Protein AF-A0A4Q3L6N2-F1 (afdb_monomer_lite)

pLDDT: mean 71.38, std 19.54, range [27.19, 96.25]

Structure (mmCIF, N/CA/C/O backbone):
data_AF-A0A4Q3L6N2-F1
#
_entry.id   AF-A0A4Q3L6N2-F1
#
loop_
_atom_site.group_PDB
_atom_site.id
_atom_site.type_symbol
_atom_site.label_atom_id
_atom_site.label_alt_id
_atom_site.label_comp_id
_atom_site.label_asym_id
_atom_site.label_entity_id
_atom_site.label_seq_id
_atom_site.pdbx_PDB_ins_code
_atom_site.Cartn_x
_atom_site.Cartn_y
_atom_site.Cartn_z
_atom_site.occupancy
_atom_site.B_iso_or_equiv
_atom_site.auth_seq_id
_atom_site.auth_comp_id
_atom_site.auth_asym_id
_atom_site.auth_atom_id
_atom_site.pdbx_PDB_model_num
ATOM 1 N N . MET A 1 1 ? 35.758 12.465 -33.320 1.00 51.50 1 MET A N 1
ATOM 2 C CA . MET A 1 1 ? 34.522 11.659 -33.388 1.00 51.50 1 MET A CA 1
ATOM 3 C C . MET A 1 1 ? 34.007 11.516 -31.971 1.00 51.50 1 MET A C 1
ATOM 5 O O . MET A 1 1 ? 34.807 11.174 -31.106 1.00 51.50 1 MET A O 1
ATOM 9 N N . ALA A 1 2 ? 32.750 11.871 -31.705 1.00 59.03 2 ALA A N 1
ATOM 10 C CA . ALA A 1 2 ? 32.156 11.624 -30.394 1.00 59.03 2 ALA A CA 1
ATOM 11 C C . ALA A 1 2 ? 32.172 10.110 -30.118 1.00 59.03 2 ALA A C 1
ATOM 13 O O . ALA A 1 2 ? 31.923 9.311 -31.021 1.00 59.03 2 ALA A O 1
ATOM 14 N N . GLN A 1 3 ? 32.558 9.716 -28.906 1.00 84.00 3 GLN A N 1
ATOM 15 C CA . GLN A 1 3 ? 32.651 8.308 -28.533 1.00 84.00 3 GLN A CA 1
ATOM 16 C C . GLN A 1 3 ? 31.248 7.835 -28.127 1.00 84.00 3 GLN A C 1
ATOM 18 O O . GLN A 1 3 ? 30.741 8.241 -27.085 1.00 84.00 3 GLN A O 1
ATOM 23 N N . TYR A 1 4 ? 30.600 7.037 -28.977 1.00 89.81 4 TYR A N 1
ATOM 24 C CA . TYR A 1 4 ? 29.279 6.451 -28.715 1.00 89.81 4 TYR A CA 1
ATOM 25 C C . TYR A 1 4 ? 29.406 5.012 -28.196 1.00 89.81 4 TYR A C 1
ATOM 27 O O . TYR A 1 4 ? 30.441 4.365 -28.371 1.00 89.81 4 TYR A O 1
ATOM 35 N N . GLY A 1 5 ? 28.336 4.497 -27.592 1.00 89.31 5 GLY A N 1
ATOM 36 C CA . GLY A 1 5 ? 28.275 3.145 -27.040 1.00 89.31 5 GLY A CA 1
ATOM 37 C C . GLY A 1 5 ? 28.713 3.058 -25.586 1.00 89.31 5 GLY A C 1
ATOM 38 O O . GLY A 1 5 ? 28.488 3.985 -24.811 1.00 89.31 5 GLY A O 1
ATOM 39 N N . LEU A 1 6 ? 29.262 1.909 -25.189 1.00 88.88 6 LEU A N 1
ATOM 40 C CA . LEU A 1 6 ? 29.581 1.635 -23.790 1.00 88.88 6 LEU A CA 1
ATOM 41 C C . LEU A 1 6 ? 30.910 2.291 -23.392 1.00 88.88 6 LEU A C 1
ATOM 43 O O . LEU A 1 6 ? 31.983 1.835 -23.789 1.00 88.88 6 LEU A O 1
ATOM 47 N N . LEU A 1 7 ? 30.825 3.350 -22.589 1.00 89.75 7 LEU A N 1
ATOM 48 C CA . LEU A 1 7 ? 31.962 4.053 -21.999 1.00 89.75 7 LEU A CA 1
ATOM 49 C C . LEU A 1 7 ? 32.092 3.719 -20.506 1.00 89.75 7 LEU A C 1
ATOM 51 O O . LEU A 1 7 ? 31.119 3.275 -19.891 1.00 89.75 7 LEU A O 1
ATOM 55 N N . PRO A 1 8 ? 33.246 4.005 -19.872 1.00 86.31 8 PRO A N 1
ATOM 56 C CA . PRO A 1 8 ? 33.398 3.860 -18.423 1.00 86.31 8 PRO A CA 1
ATOM 57 C C . PRO A 1 8 ? 32.363 4.651 -17.605 1.00 86.31 8 PRO A C 1
ATOM 59 O O . PRO A 1 8 ? 32.054 4.275 -16.480 1.00 86.31 8 PRO A O 1
ATOM 62 N N . GLN A 1 9 ? 31.833 5.746 -18.160 1.00 85.56 9 GLN A N 1
ATOM 63 C CA . GLN A 1 9 ? 30.829 6.600 -17.519 1.00 85.56 9 GLN A CA 1
ATOM 64 C C . GLN A 1 9 ? 29.381 6.148 -17.780 1.00 85.56 9 GLN A C 1
ATOM 66 O O . GLN A 1 9 ? 28.464 6.705 -17.180 1.00 85.56 9 GLN A O 1
ATOM 71 N N . GLY A 1 10 ? 29.159 5.167 -18.662 1.00 85.62 10 GLY A N 1
ATOM 72 C CA . GLY A 1 10 ? 27.830 4.687 -19.048 1.00 85.62 10 GLY A CA 1
ATOM 73 C C . GLY A 1 10 ? 27.653 4.545 -20.560 1.00 85.62 10 GLY A C 1
ATOM 74 O O . GLY A 1 10 ? 28.595 4.696 -21.337 1.00 85.62 10 GLY A O 1
ATOM 75 N N . PHE A 1 11 ? 26.427 4.235 -20.983 1.00 90.62 11 PHE A N 1
ATOM 76 C CA . PHE A 1 11 ? 26.091 4.098 -22.398 1.00 90.62 11 PHE A CA 1
ATOM 77 C C . PHE A 1 11 ? 25.725 5.450 -23.017 1.00 90.62 11 PHE A C 1
ATOM 79 O O . PHE A 1 11 ? 24.794 6.116 -22.559 1.00 90.62 11 PHE A O 1
ATOM 86 N N . VAL A 1 12 ? 26.427 5.840 -24.081 1.00 93.19 12 VAL A N 1
ATOM 87 C CA . VAL A 1 12 ? 26.144 7.061 -24.846 1.00 93.19 12 VAL A CA 1
ATOM 88 C C . VAL A 1 12 ? 25.408 6.695 -26.129 1.00 93.19 12 VAL A C 1
ATOM 90 O O . VAL A 1 12 ? 25.979 6.098 -27.044 1.00 93.19 12 VAL A O 1
ATOM 93 N N . LEU A 1 13 ? 24.130 7.071 -26.186 1.00 93.19 13 LEU A N 1
ATOM 94 C CA . LEU A 1 13 ? 23.255 6.821 -27.326 1.00 93.19 13 LEU A CA 1
ATOM 95 C C . LEU A 1 13 ? 23.684 7.644 -28.545 1.00 93.19 13 LEU A C 1
ATOM 97 O O . LEU A 1 13 ? 23.908 8.852 -28.445 1.00 93.19 13 LEU A O 1
ATOM 101 N N . LYS A 1 14 ? 23.711 7.001 -29.713 1.00 93.06 14 LYS A N 1
ATOM 102 C CA . LYS A 1 14 ? 23.876 7.677 -30.997 1.00 93.06 14 LYS A CA 1
ATOM 103 C C . LYS A 1 14 ? 22.509 8.056 -31.571 1.00 93.06 14 LYS A C 1
ATOM 105 O O . LYS A 1 14 ? 21.669 7.186 -31.793 1.00 93.06 14 LYS A O 1
ATOM 110 N N . ARG A 1 15 ? 22.266 9.353 -31.792 1.00 93.12 15 ARG A N 1
ATOM 111 C CA . ARG A 1 15 ? 20.978 9.849 -32.311 1.00 93.12 15 ARG A CA 1
ATOM 112 C C . ARG A 1 15 ? 20.889 9.649 -33.824 1.00 93.12 15 ARG A C 1
ATOM 114 O O . ARG A 1 15 ? 21.904 9.520 -34.504 1.00 93.12 15 ARG A O 1
ATOM 121 N N . GLN A 1 16 ? 19.673 9.689 -34.371 1.00 94.19 16 GLN A N 1
ATOM 122 C CA . GLN A 1 16 ? 19.441 9.513 -35.810 1.00 94.19 16 GLN A CA 1
ATOM 123 C C . GLN A 1 16 ? 20.279 10.465 -36.675 1.00 94.19 16 GLN A C 1
ATOM 125 O O . GLN A 1 16 ? 20.840 10.024 -37.672 1.00 94.19 16 GLN A O 1
ATOM 130 N N . ALA A 1 17 ? 20.412 11.738 -36.286 1.00 93.50 17 ALA A N 1
ATOM 131 C CA . ALA A 1 17 ? 21.215 12.715 -37.025 1.00 93.50 17 ALA A CA 1
ATOM 132 C C . ALA A 1 17 ? 22.693 12.293 -37.139 1.00 93.50 17 ALA A C 1
ATOM 134 O O . ALA A 1 17 ? 23.282 12.377 -38.216 1.00 93.50 17 ALA A O 1
ATOM 135 N N . ASP A 1 18 ? 23.263 11.755 -36.059 1.00 93.75 18 ASP A N 1
ATOM 136 C CA . ASP A 1 18 ? 24.637 11.247 -36.041 1.00 93.75 18 ASP A CA 1
ATOM 137 C C . ASP A 1 18 ? 24.760 9.953 -36.865 1.00 93.75 18 ASP A C 1
ATOM 139 O O . ASP A 1 18 ? 25.762 9.713 -37.538 1.00 93.75 18 ASP A O 1
ATOM 143 N N . CYS A 1 19 ? 23.735 9.093 -36.838 1.00 93.38 19 CYS A N 1
ATOM 144 C CA . CYS A 1 19 ? 23.674 7.897 -37.685 1.00 93.38 19 CYS A CA 1
ATOM 145 C C . CYS A 1 19 ? 23.610 8.255 -39.171 1.00 93.38 19 CYS A C 1
ATOM 147 O O . CYS A 1 19 ? 24.287 7.620 -39.977 1.00 93.38 19 CYS A O 1
ATOM 149 N N . LEU A 1 20 ? 22.827 9.276 -39.522 1.00 94.25 20 LEU A N 1
ATOM 150 C CA . LEU A 1 20 ? 22.714 9.774 -40.885 1.00 94.25 20 LEU A CA 1
ATOM 151 C C . LEU A 1 20 ? 24.051 10.342 -41.361 1.00 94.25 20 LEU A C 1
ATOM 153 O O . LEU A 1 20 ? 24.521 9.946 -42.421 1.00 94.25 20 LEU A O 1
ATOM 157 N N . SER A 1 21 ? 24.695 11.197 -40.561 1.00 93.00 21 SER A N 1
ATOM 158 C CA . SER A 1 21 ? 26.004 11.768 -40.898 1.00 93.00 21 SER A CA 1
ATOM 159 C C . SER A 1 21 ? 27.050 10.685 -41.183 1.00 93.00 21 SER A C 1
ATOM 161 O O . SER A 1 21 ? 27.752 10.761 -42.191 1.00 93.00 21 SER A O 1
ATOM 163 N N . ASP A 1 22 ? 27.126 9.651 -40.340 1.00 92.19 22 ASP A N 1
ATOM 164 C CA . ASP A 1 22 ? 28.074 8.549 -40.544 1.00 92.19 22 ASP A CA 1
ATOM 165 C C . ASP A 1 22 ? 27.759 7.735 -41.807 1.00 92.19 22 ASP A C 1
ATOM 167 O O . ASP A 1 22 ? 28.675 7.346 -42.531 1.00 92.19 22 ASP A O 1
ATOM 171 N N . LEU A 1 23 ? 26.477 7.494 -42.108 1.00 92.94 23 LEU A N 1
ATOM 172 C CA . LEU A 1 23 ? 26.070 6.791 -43.330 1.00 92.94 23 LEU A CA 1
ATOM 173 C C . LEU A 1 23 ? 26.389 7.604 -44.589 1.00 92.94 23 LEU A C 1
ATOM 175 O O . LEU A 1 23 ? 26.913 7.050 -45.553 1.00 92.94 23 LEU A O 1
ATOM 179 N N . LEU A 1 24 ? 26.130 8.914 -44.576 1.00 92.50 24 LEU A N 1
ATOM 180 C CA . LEU A 1 24 ? 26.482 9.800 -45.687 1.00 92.50 24 LEU A CA 1
ATOM 181 C C . LEU A 1 24 ? 27.999 9.840 -45.899 1.00 92.50 24 LEU A C 1
ATOM 183 O O . LEU A 1 24 ? 28.464 9.723 -47.031 1.00 92.50 24 LEU A O 1
ATOM 187 N N . GLN A 1 25 ? 28.784 9.916 -44.820 1.00 91.94 25 GLN A N 1
ATOM 188 C CA . GLN A 1 25 ? 30.242 9.845 -44.908 1.00 91.94 25 GLN A CA 1
ATOM 189 C C . GLN A 1 25 ? 30.718 8.495 -45.467 1.00 91.94 25 GLN A C 1
ATOM 191 O O . GLN A 1 25 ? 31.627 8.467 -46.299 1.00 91.94 25 GLN A O 1
ATOM 196 N N . ALA A 1 26 ? 30.097 7.383 -45.061 1.00 91.56 26 ALA A N 1
ATOM 197 C CA . ALA A 1 26 ? 30.406 6.060 -45.600 1.00 91.56 26 ALA A CA 1
ATOM 198 C C . ALA A 1 26 ? 30.093 5.967 -47.103 1.00 91.56 26 ALA A C 1
ATOM 200 O O . ALA A 1 26 ? 30.877 5.394 -47.861 1.00 91.56 26 ALA A O 1
ATOM 201 N N . PHE A 1 27 ? 28.996 6.581 -47.556 1.00 91.25 27 PHE A N 1
ATOM 202 C CA . PHE A 1 27 ? 28.667 6.653 -48.978 1.00 91.25 27 PHE A CA 1
ATOM 203 C C . PHE A 1 27 ? 29.651 7.517 -49.772 1.00 91.25 27 PHE A C 1
ATOM 205 O O . PHE A 1 27 ? 30.084 7.077 -50.835 1.00 91.25 27 PHE A O 1
ATOM 212 N N . LEU A 1 28 ? 30.084 8.674 -49.258 1.00 92.12 28 LEU A N 1
ATOM 213 C CA . LEU A 1 28 ? 31.124 9.484 -49.915 1.00 92.12 28 LEU A CA 1
ATOM 214 C C . LEU A 1 28 ? 32.455 8.733 -50.032 1.00 92.12 28 LEU A C 1
ATOM 216 O O . LEU A 1 28 ? 33.124 8.819 -51.059 1.00 92.12 28 LEU A O 1
ATOM 220 N N . LEU A 1 29 ? 32.835 7.975 -49.000 1.00 92.88 29 LEU A N 1
ATOM 221 C CA . LEU A 1 29 ? 34.056 7.165 -49.024 1.00 92.88 29 LEU A CA 1
ATOM 222 C C . LEU A 1 29 ? 33.990 6.045 -50.069 1.00 92.88 29 LEU A C 1
ATOM 224 O O . LEU A 1 29 ? 35.007 5.734 -50.685 1.00 92.88 29 LEU A O 1
ATOM 228 N N . GLN A 1 30 ? 32.813 5.449 -50.274 1.00 92.38 30 GLN A N 1
ATOM 229 C CA . GLN A 1 30 ? 32.647 4.308 -51.174 1.00 92.38 30 GLN A CA 1
ATOM 230 C C . GLN A 1 30 ? 32.380 4.708 -52.633 1.00 92.38 30 GLN A C 1
ATOM 232 O O . GLN A 1 30 ? 32.856 4.032 -53.545 1.00 92.38 30 GLN A O 1
ATOM 237 N N . PHE A 1 31 ? 31.606 5.772 -52.861 1.00 89.62 31 PHE A N 1
ATOM 238 C CA . PHE A 1 31 ? 31.170 6.207 -54.195 1.00 89.62 31 PHE A CA 1
ATOM 239 C C . PHE A 1 31 ? 31.939 7.427 -54.726 1.00 89.62 31 PHE A C 1
ATOM 241 O O . PHE A 1 31 ? 31.864 7.719 -55.917 1.00 89.62 31 PHE A O 1
ATOM 248 N N . GLY A 1 32 ? 32.730 8.094 -53.878 1.00 90.25 32 GLY A N 1
ATOM 249 C CA . GLY A 1 32 ? 33.529 9.269 -54.224 1.00 90.25 32 GLY A CA 1
ATOM 250 C C . GLY A 1 32 ? 32.924 10.575 -53.702 1.00 90.25 32 GLY A C 1
ATOM 251 O O . GLY A 1 32 ? 31.714 10.680 -53.483 1.00 90.25 32 GLY A O 1
ATOM 252 N N . SER A 1 33 ? 33.777 11.589 -53.520 1.00 86.31 33 SER A N 1
ATOM 253 C CA . SER A 1 33 ? 33.419 12.890 -52.929 1.00 86.31 33 SER A CA 1
ATOM 254 C C . SER A 1 33 ? 32.408 13.701 -53.739 1.00 86.31 33 SER A C 1
ATOM 256 O O . SER A 1 33 ? 31.753 14.571 -53.177 1.00 86.31 33 SER A O 1
ATOM 258 N N . ASP A 1 34 ? 32.273 13.408 -55.033 1.00 88.12 34 ASP A N 1
ATOM 259 C CA . ASP A 1 34 ? 31.405 14.143 -55.961 1.00 88.12 34 ASP A CA 1
ATOM 260 C C . ASP A 1 34 ? 29.985 13.549 -56.040 1.00 88.12 34 ASP A C 1
ATOM 262 O O . ASP A 1 34 ? 29.168 13.968 -56.858 1.00 88.12 34 ASP A O 1
ATOM 266 N N . THR A 1 35 ? 29.685 12.546 -55.207 1.00 87.19 35 THR A N 1
ATOM 267 C CA . THR A 1 35 ? 28.373 11.892 -55.166 1.00 87.19 35 THR A CA 1
ATOM 268 C C . THR A 1 35 ? 27.324 12.823 -54.558 1.00 87.19 35 THR A C 1
ATOM 270 O O . THR A 1 35 ? 27.493 13.302 -53.438 1.00 87.19 35 THR A O 1
ATOM 273 N N . ASP A 1 36 ? 26.205 13.030 -55.258 1.00 87.62 36 ASP A N 1
ATOM 274 C CA . ASP A 1 36 ? 25.086 13.820 -54.738 1.00 87.62 36 ASP A CA 1
ATOM 275 C C . ASP A 1 36 ? 24.294 13.039 -53.675 1.00 87.62 36 ASP A C 1
ATOM 277 O O . ASP A 1 36 ? 23.615 12.042 -53.945 1.00 87.62 36 ASP A O 1
ATOM 281 N N . LEU A 1 37 ? 24.391 13.522 -52.440 1.00 88.50 37 LEU A N 1
ATOM 282 C CA . LEU A 1 37 ? 23.755 12.961 -51.252 1.00 88.50 37 LEU A CA 1
ATOM 283 C C . LEU A 1 37 ? 22.666 13.877 -50.676 1.00 88.50 37 LEU A C 1
ATOM 285 O O . LEU A 1 37 ? 22.349 13.788 -49.487 1.00 88.50 37 LEU A O 1
ATOM 289 N N . GLY A 1 38 ? 22.099 14.765 -51.499 1.00 86.81 38 GLY A N 1
ATOM 290 C CA . GLY A 1 38 ? 20.935 15.557 -51.112 1.00 86.81 38 GLY A CA 1
ATOM 291 C C . GLY A 1 38 ? 19.793 14.683 -50.579 1.00 86.81 38 GLY A C 1
ATOM 292 O O . GLY A 1 38 ? 19.637 13.528 -50.974 1.00 86.81 38 GLY A O 1
ATOM 293 N N . SER A 1 39 ? 18.963 15.238 -49.691 1.00 85.94 39 SER A N 1
ATOM 294 C CA . SER A 1 39 ? 17.830 14.514 -49.091 1.00 85.94 39 SER A CA 1
ATOM 295 C C . SER A 1 39 ? 16.884 13.917 -50.128 1.00 85.94 39 SER A C 1
ATOM 297 O O . SER A 1 39 ? 16.248 12.908 -49.855 1.00 85.94 39 SER A O 1
ATOM 299 N N . ASP A 1 40 ? 16.808 14.512 -51.316 1.00 89.25 40 ASP A N 1
ATOM 300 C CA . ASP A 1 40 ? 15.867 14.131 -52.368 1.00 89.25 40 ASP A CA 1
ATOM 301 C C . ASP A 1 40 ? 16.466 13.117 -53.358 1.00 89.25 40 ASP A C 1
ATOM 303 O O . ASP A 1 40 ? 15.774 12.634 -54.255 1.00 89.25 40 ASP A O 1
ATOM 307 N N . THR A 1 41 ? 17.747 12.762 -53.203 1.00 91.38 41 THR A N 1
ATOM 308 C CA . THR A 1 41 ? 18.397 11.758 -54.050 1.00 91.38 41 THR A CA 1
ATOM 309 C C . THR A 1 41 ? 18.099 10.347 -53.556 1.00 91.38 41 THR A C 1
ATOM 311 O O . THR A 1 41 ? 17.813 10.115 -52.380 1.00 91.38 41 THR A O 1
ATOM 314 N N . TYR A 1 42 ? 18.202 9.362 -54.453 1.00 90.88 42 TYR A N 1
ATOM 315 C CA . TYR A 1 42 ? 18.009 7.954 -54.095 1.00 90.88 42 TYR A CA 1
ATOM 316 C C . TYR A 1 42 ? 18.913 7.529 -52.925 1.00 90.88 42 TYR A C 1
ATOM 318 O O . TYR A 1 42 ? 18.443 6.906 -51.976 1.00 90.88 42 TYR A O 1
ATOM 326 N N . LEU A 1 43 ? 20.197 7.905 -52.957 1.00 89.50 43 LEU A N 1
ATOM 327 C CA . LEU A 1 43 ? 21.147 7.565 -51.896 1.00 89.50 43 LEU A CA 1
ATOM 328 C C . LEU A 1 43 ? 20.857 8.319 -50.591 1.00 89.50 43 LEU A C 1
ATOM 330 O O . LEU A 1 43 ? 20.974 7.717 -49.525 1.00 89.50 43 LEU A O 1
ATOM 334 N N . GLY A 1 44 ? 20.425 9.583 -50.657 1.00 90.50 44 GLY A N 1
ATOM 335 C CA . GLY A 1 44 ? 20.007 10.351 -49.479 1.00 90.50 44 GLY A CA 1
ATOM 336 C C . GLY A 1 44 ? 18.777 9.753 -48.787 1.00 90.50 44 GLY A C 1
ATOM 337 O O . GLY A 1 44 ? 18.768 9.595 -47.565 1.00 90.50 44 GLY A O 1
ATOM 338 N N . GLN A 1 45 ? 17.778 9.317 -49.558 1.00 92.56 45 GLN A N 1
ATOM 339 C CA . GLN A 1 45 ? 16.587 8.632 -49.035 1.00 92.56 45 GLN A CA 1
ATOM 340 C C . GLN A 1 45 ? 16.929 7.269 -48.417 1.00 92.56 45 GLN A C 1
ATOM 342 O O . GLN A 1 45 ? 16.466 6.945 -47.320 1.00 92.56 45 GLN A O 1
ATOM 347 N N . VAL A 1 46 ? 17.795 6.487 -49.073 1.00 92.56 46 VAL A N 1
AT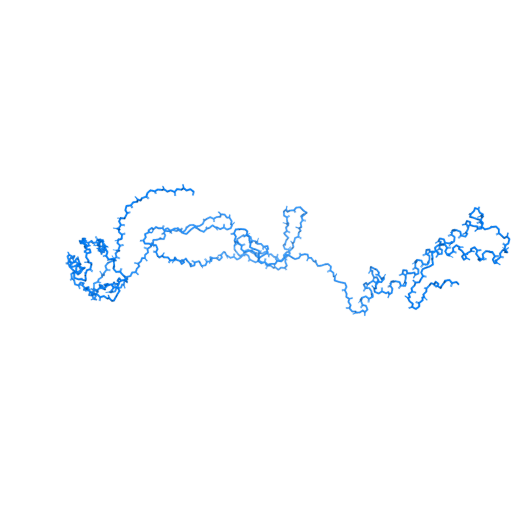OM 348 C CA . VAL A 1 46 ? 18.301 5.215 -48.532 1.00 92.56 46 VAL A CA 1
ATOM 349 C C . VAL A 1 46 ? 19.056 5.452 -47.219 1.00 92.56 46 VAL A C 1
ATOM 351 O O . VAL A 1 46 ? 18.775 4.775 -46.227 1.00 92.56 46 VAL A O 1
ATOM 354 N N . ALA A 1 47 ? 19.951 6.445 -47.168 1.00 93.19 47 ALA A N 1
ATOM 355 C CA . ALA A 1 47 ? 20.648 6.837 -45.942 1.00 93.19 47 ALA A CA 1
ATOM 356 C C . ALA A 1 47 ? 19.663 7.227 -44.830 1.00 93.19 47 ALA A C 1
ATOM 358 O O . ALA A 1 47 ? 19.840 6.812 -43.685 1.00 93.19 47 ALA A O 1
ATOM 359 N N . GLY A 1 48 ? 18.598 7.958 -45.172 1.00 92.81 48 GLY A N 1
ATOM 360 C CA . GLY A 1 48 ? 17.516 8.323 -44.261 1.00 92.81 48 GLY A CA 1
ATOM 361 C C . GLY A 1 48 ? 16.855 7.103 -43.617 1.00 92.81 48 GLY A C 1
ATOM 362 O O . GLY A 1 48 ? 16.847 6.992 -42.389 1.00 92.81 48 GLY A O 1
ATOM 363 N N . VAL A 1 49 ? 16.396 6.141 -44.424 1.00 94.25 49 VAL A N 1
ATOM 364 C CA . VAL A 1 49 ? 15.750 4.910 -43.927 1.00 94.25 49 VAL A CA 1
ATOM 365 C C . VAL A 1 49 ? 16.702 4.085 -43.060 1.00 94.25 49 VAL A C 1
ATOM 367 O O . VAL A 1 49 ? 16.334 3.633 -41.972 1.00 94.25 49 VAL A O 1
ATOM 370 N N . PHE A 1 50 ? 17.947 3.896 -43.505 1.00 94.94 50 PHE A N 1
ATOM 371 C CA . PHE A 1 50 ? 18.921 3.148 -42.714 1.00 94.94 50 PHE A CA 1
ATOM 372 C C . PHE A 1 50 ? 19.302 3.887 -41.430 1.00 94.94 50 PHE A C 1
ATOM 374 O O . PHE A 1 50 ? 19.472 3.225 -40.409 1.00 94.94 50 PHE A O 1
ATOM 381 N N . SER A 1 51 ? 19.377 5.220 -41.430 1.00 95.31 51 SER A N 1
ATOM 382 C CA . SER A 1 51 ? 19.690 6.000 -40.226 1.00 95.31 51 SER A CA 1
ATOM 383 C C . SER A 1 51 ? 18.646 5.807 -39.125 1.00 95.31 51 SER A C 1
ATOM 385 O O . SER A 1 51 ? 19.022 5.645 -37.965 1.00 95.31 51 SER A O 1
ATOM 387 N N . GLU A 1 52 ? 17.357 5.739 -39.485 1.00 95.19 52 GLU A N 1
ATOM 388 C CA . GLU A 1 52 ? 16.262 5.450 -38.553 1.00 95.19 52 GLU A CA 1
ATOM 389 C C . GLU A 1 52 ? 16.424 4.050 -37.950 1.00 95.19 52 GLU A C 1
ATOM 391 O O . GLU A 1 52 ? 16.417 3.883 -36.732 1.00 95.19 52 GLU A O 1
ATOM 396 N N . ARG A 1 53 ? 16.651 3.033 -38.792 1.00 96.12 53 ARG A N 1
ATOM 397 C CA . ARG A 1 53 ? 16.844 1.651 -38.322 1.00 96.12 53 ARG A CA 1
ATOM 398 C C . ARG A 1 53 ? 18.081 1.508 -37.436 1.00 96.12 53 ARG A C 1
ATOM 400 O O . ARG A 1 53 ? 18.022 0.802 -36.436 1.00 96.12 53 ARG A O 1
ATOM 407 N N . HIS A 1 54 ? 19.173 2.200 -37.757 1.00 94.88 54 HIS A N 1
ATOM 408 C CA . HIS A 1 54 ? 20.365 2.219 -36.909 1.00 94.88 54 HIS A CA 1
ATOM 409 C C . HIS A 1 54 ? 20.093 2.916 -35.573 1.00 94.88 54 HIS A C 1
ATOM 411 O O . HIS A 1 54 ? 20.528 2.410 -34.544 1.00 94.88 54 HIS A O 1
ATOM 417 N N . ALA A 1 55 ? 19.360 4.034 -35.560 1.00 95.38 55 ALA A N 1
ATOM 418 C CA . ALA A 1 55 ? 18.983 4.716 -34.322 1.00 95.38 55 ALA A CA 1
ATOM 419 C C . ALA A 1 55 ? 18.140 3.814 -33.404 1.00 95.38 55 ALA A C 1
ATOM 421 O O . ALA A 1 55 ? 18.452 3.699 -32.223 1.00 95.38 55 ALA A O 1
ATOM 422 N N . LEU A 1 56 ? 17.163 3.090 -33.959 1.00 96.25 56 LEU A N 1
ATOM 423 C CA . LEU A 1 56 ? 16.362 2.123 -33.198 1.00 96.25 56 LEU A CA 1
ATOM 424 C C . LEU A 1 56 ? 17.214 0.989 -32.606 1.00 96.25 56 LEU A C 1
ATOM 426 O O . LEU A 1 56 ? 16.981 0.564 -31.479 1.00 96.25 56 LEU A O 1
ATOM 430 N N . LEU A 1 57 ? 18.227 0.508 -33.336 1.00 95.81 57 LEU A N 1
ATOM 431 C CA . LEU A 1 57 ? 19.167 -0.483 -32.799 1.00 95.81 57 LEU A CA 1
ATOM 432 C C . LEU A 1 57 ? 20.003 0.090 -31.649 1.00 95.81 57 LEU A C 1
ATOM 434 O O . LEU A 1 57 ? 20.240 -0.604 -30.665 1.00 95.81 57 LEU A O 1
ATOM 438 N N . TRP A 1 58 ? 20.432 1.348 -31.751 1.00 95.69 58 TRP A N 1
ATOM 439 C CA . TRP A 1 58 ? 21.150 2.031 -30.674 1.00 95.69 58 TRP A CA 1
ATOM 440 C C . TRP A 1 58 ? 20.290 2.201 -29.418 1.00 95.69 58 TRP A C 1
ATOM 442 O O . TRP A 1 58 ? 20.801 2.004 -28.315 1.00 95.69 58 TRP A O 1
ATOM 452 N N . GLU A 1 59 ? 19.005 2.515 -29.576 1.00 94.31 59 GLU A N 1
ATOM 453 C CA . GLU A 1 59 ? 18.043 2.594 -28.469 1.00 94.31 59 GLU A CA 1
ATOM 454 C C . GLU A 1 59 ? 17.824 1.215 -27.831 1.00 94.31 59 GLU A C 1
ATOM 456 O O . GLU A 1 59 ? 17.980 1.067 -26.622 1.00 94.31 59 GLU A O 1
ATOM 461 N N . ALA A 1 60 ? 17.624 0.168 -28.638 1.00 94.50 60 ALA A N 1
ATOM 462 C CA . ALA A 1 60 ? 17.495 -1.197 -28.127 1.00 94.50 60 ALA A CA 1
ATOM 463 C C . ALA A 1 60 ? 18.753 -1.676 -27.374 1.00 94.50 60 ALA A C 1
ATOM 465 O O . ALA A 1 60 ? 18.657 -2.376 -26.366 1.00 94.50 60 ALA A O 1
ATOM 466 N N . LEU A 1 61 ? 19.952 -1.295 -27.831 1.00 94.12 61 LEU A N 1
ATOM 467 C CA . LEU A 1 61 ? 21.198 -1.587 -27.115 1.00 94.12 61 LEU A CA 1
ATOM 468 C C . LEU A 1 61 ? 21.272 -0.854 -25.772 1.00 94.12 61 LEU A C 1
ATOM 470 O O . LEU A 1 61 ? 21.748 -1.433 -24.793 1.00 94.12 61 LEU A O 1
ATOM 474 N N . GLN A 1 62 ? 20.796 0.392 -25.713 1.00 92.81 62 GLN A N 1
ATOM 475 C CA . GLN A 1 62 ? 20.706 1.135 -24.461 1.00 92.81 62 GLN A CA 1
ATOM 476 C C . GLN A 1 62 ? 19.777 0.425 -23.472 1.00 92.81 62 GLN A C 1
ATOM 478 O O . GLN A 1 62 ? 20.155 0.262 -22.311 1.00 92.81 62 GLN A O 1
ATOM 483 N N . ASP A 1 63 ? 18.627 -0.066 -23.933 1.00 92.12 63 ASP A N 1
ATOM 484 C CA . ASP A 1 63 ? 17.680 -0.808 -23.097 1.00 92.12 63 ASP A CA 1
ATOM 485 C C . ASP A 1 63 ? 18.296 -2.094 -22.531 1.00 92.12 63 ASP A C 1
ATOM 487 O O . ASP A 1 63 ? 18.137 -2.383 -21.348 1.00 92.12 63 ASP A O 1
ATOM 491 N N . VAL A 1 64 ? 19.077 -2.832 -23.329 1.00 92.25 64 VAL A N 1
ATOM 492 C CA . VAL A 1 64 ? 19.786 -4.049 -22.878 1.00 92.25 64 VAL A CA 1
ATOM 493 C C . VAL A 1 64 ? 20.876 -3.745 -21.844 1.00 92.25 64 VAL A C 1
ATOM 495 O O . VAL A 1 64 ? 21.131 -4.544 -20.938 1.00 92.25 64 VAL A O 1
ATOM 498 N N . VAL A 1 65 ? 21.561 -2.607 -21.964 1.00 91.50 65 VAL A N 1
ATOM 499 C CA . VAL A 1 65 ? 22.538 -2.183 -20.950 1.00 91.50 65 VAL A CA 1
ATOM 500 C C . VAL A 1 65 ? 21.816 -1.736 -19.678 1.00 91.50 65 VAL A C 1
ATOM 502 O O . VAL A 1 65 ? 22.197 -2.135 -18.577 1.00 91.50 65 VAL A O 1
ATOM 505 N N . ASN A 1 66 ? 20.743 -0.959 -19.820 1.00 91.12 66 ASN A N 1
ATOM 506 C CA . ASN A 1 66 ? 19.933 -0.483 -18.703 1.00 91.12 66 ASN A CA 1
ATOM 507 C C . ASN A 1 66 ? 19.260 -1.638 -17.952 1.00 91.12 66 ASN A C 1
ATOM 509 O O . ASN A 1 66 ? 19.237 -1.617 -16.724 1.00 91.12 66 ASN A O 1
ATOM 513 N N . SER A 1 67 ? 18.821 -2.692 -18.649 1.00 91.31 67 SER A N 1
ATOM 514 C CA . SER A 1 67 ? 18.193 -3.873 -18.045 1.00 91.31 67 SER A CA 1
ATOM 515 C C . SER A 1 67 ? 19.117 -4.674 -17.129 1.00 91.31 67 SER A C 1
ATOM 517 O O . SER A 1 67 ? 18.640 -5.570 -16.440 1.00 91.31 67 SER A O 1
ATOM 519 N N . GLN A 1 68 ? 20.426 -4.402 -17.142 1.00 89.44 68 GLN A N 1
ATOM 520 C CA . GLN A 1 68 ? 21.422 -5.024 -16.262 1.00 89.44 68 GLN A CA 1
ATOM 521 C C . GLN A 1 68 ? 21.758 -4.153 -15.043 1.00 89.44 68 GLN A C 1
ATOM 523 O O . GLN A 1 68 ? 22.450 -4.607 -14.132 1.00 89.44 68 GLN A O 1
ATOM 528 N N . ASN A 1 69 ? 21.280 -2.908 -15.006 1.00 88.69 69 ASN A N 1
ATOM 529 C CA . ASN A 1 69 ? 21.521 -1.972 -13.918 1.00 88.69 69 ASN A CA 1
ATOM 530 C C . ASN A 1 69 ? 20.252 -1.821 -13.058 1.00 88.69 69 ASN A C 1
ATOM 532 O O . ASN A 1 69 ? 19.198 -1.509 -13.609 1.00 88.69 69 ASN A O 1
ATOM 536 N N . PRO A 1 70 ? 20.329 -1.947 -11.718 1.00 84.50 70 PRO A N 1
ATOM 537 C CA . PRO A 1 70 ? 19.180 -1.733 -10.834 1.00 84.50 70 PRO A CA 1
ATOM 538 C C . PRO A 1 70 ? 18.426 -0.413 -11.060 1.00 84.50 70 PRO A C 1
ATOM 540 O O . PRO A 1 70 ? 17.212 -0.375 -10.904 1.00 84.50 70 PRO A O 1
ATOM 543 N N . ASN A 1 71 ? 19.135 0.661 -11.426 1.00 85.75 71 ASN A N 1
ATOM 544 C CA . ASN A 1 71 ? 18.542 1.990 -11.608 1.00 85.75 71 ASN A CA 1
ATOM 545 C C . ASN A 1 71 ? 17.939 2.212 -13.005 1.00 85.75 71 ASN A C 1
ATOM 547 O O . ASN A 1 71 ? 17.243 3.204 -13.202 1.00 85.75 71 ASN A O 1
ATOM 551 N N . GLY A 1 72 ? 18.259 1.349 -13.974 1.00 85.75 72 GLY A N 1
ATOM 552 C CA . GLY A 1 72 ? 17.794 1.460 -15.361 1.00 85.75 72 GLY A CA 1
ATOM 553 C C . GLY A 1 72 ? 16.884 0.316 -15.804 1.00 85.75 72 GLY A C 1
ATOM 554 O O . GLY A 1 72 ? 16.241 0.423 -16.841 1.00 85.75 72 GLY A O 1
ATOM 555 N N . ALA A 1 73 ? 16.836 -0.781 -15.051 1.00 88.88 73 ALA A N 1
ATOM 556 C CA . ALA A 1 73 ? 15.992 -1.916 -15.370 1.00 88.88 73 ALA A CA 1
ATOM 557 C C . ALA A 1 73 ? 14.519 -1.601 -15.091 1.00 88.88 73 ALA A C 1
ATOM 559 O O . ALA A 1 73 ? 14.185 -0.850 -14.175 1.00 88.88 73 ALA A O 1
ATOM 560 N N . GLU A 1 74 ? 13.629 -2.251 -15.840 1.00 88.44 74 GLU A N 1
A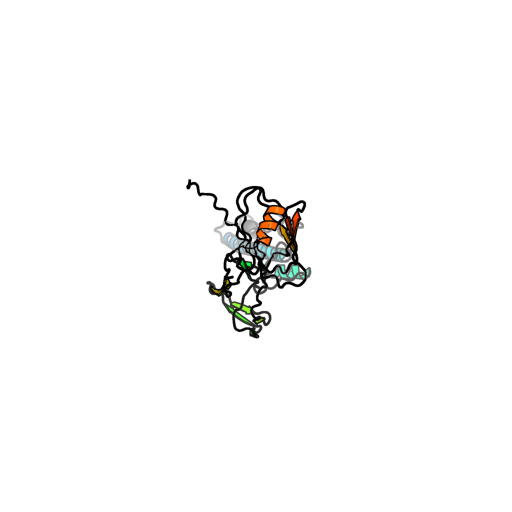TOM 561 C CA . GLU A 1 74 ? 12.183 -2.149 -15.652 1.00 88.44 74 GLU A CA 1
ATOM 562 C C . GLU A 1 74 ? 11.519 -3.535 -15.643 1.00 88.44 74 GLU A C 1
ATOM 564 O O . GLU A 1 74 ? 12.051 -4.524 -16.161 1.00 88.44 74 GLU A O 1
ATOM 569 N N . GLY A 1 75 ? 10.338 -3.616 -15.026 1.00 87.56 75 GLY A N 1
ATOM 570 C CA . GLY A 1 75 ? 9.513 -4.824 -15.009 1.00 87.56 75 GLY A CA 1
ATOM 571 C C . GLY A 1 75 ? 10.235 -6.054 -14.448 1.00 87.56 75 GLY A C 1
ATOM 572 O O . GLY A 1 75 ? 10.782 -6.024 -13.348 1.00 87.56 75 GLY A O 1
ATOM 573 N N . VAL A 1 76 ? 10.225 -7.149 -15.216 1.00 89.44 76 VAL A N 1
ATOM 574 C CA . VAL A 1 76 ? 10.797 -8.448 -14.812 1.00 89.44 76 VAL A CA 1
ATOM 575 C C . VAL A 1 76 ? 12.316 -8.378 -14.625 1.00 89.44 76 VAL A C 1
ATOM 577 O O . VAL A 1 76 ? 12.865 -9.115 -13.809 1.00 89.44 76 VAL A O 1
ATOM 580 N N . PHE A 1 77 ? 13.014 -7.484 -15.332 1.00 90.75 77 PHE A N 1
ATOM 581 C CA . PHE A 1 77 ? 14.464 -7.350 -15.181 1.00 90.75 77 PHE A CA 1
ATOM 582 C C . PHE A 1 77 ? 14.852 -6.773 -13.815 1.00 90.75 77 PHE A C 1
ATOM 584 O O . PHE A 1 77 ? 15.835 -7.229 -13.234 1.00 90.75 77 PHE A O 1
ATOM 591 N N . VAL A 1 78 ? 14.045 -5.863 -13.253 1.00 90.75 78 VAL A N 1
ATOM 592 C CA . VAL A 1 78 ? 14.223 -5.391 -11.865 1.00 90.75 78 VAL A CA 1
ATOM 593 C C . VAL A 1 78 ? 14.037 -6.543 -10.893 1.00 90.75 78 VAL A C 1
ATOM 595 O O . VAL A 1 78 ? 14.891 -6.763 -10.039 1.00 90.75 78 VAL A O 1
ATOM 598 N N . ASP A 1 79 ? 12.954 -7.307 -11.054 1.00 90.25 79 ASP A N 1
ATOM 599 C CA . ASP A 1 79 ? 12.661 -8.449 -10.187 1.00 90.25 79 ASP A CA 1
ATOM 600 C C . ASP A 1 79 ? 13.808 -9.481 -10.233 1.00 90.25 79 ASP A C 1
ATOM 602 O O . ASP A 1 79 ? 14.240 -9.965 -9.188 1.00 90.25 79 ASP A O 1
ATOM 606 N N . ASN A 1 80 ? 14.378 -9.748 -11.415 1.00 90.50 80 ASN A N 1
ATOM 607 C CA . ASN A 1 80 ? 15.522 -10.651 -11.586 1.00 90.50 80 ASN A CA 1
ATOM 608 C C . ASN A 1 80 ? 16.812 -10.120 -10.939 1.00 90.50 80 ASN A C 1
ATOM 610 O O . ASN A 1 80 ? 17.518 -10.882 -10.279 1.00 90.50 80 ASN A O 1
ATOM 614 N N . ILE A 1 81 ? 17.133 -8.831 -11.105 1.00 92.19 81 ILE A N 1
ATOM 615 C CA . ILE A 1 81 ? 18.322 -8.222 -10.484 1.00 92.19 81 ILE A CA 1
ATOM 616 C C . ILE A 1 81 ? 18.190 -8.225 -8.959 1.00 92.19 81 ILE A C 1
ATOM 618 O O . ILE A 1 81 ? 19.132 -8.588 -8.254 1.00 92.19 81 ILE A O 1
ATOM 622 N N . LEU A 1 82 ? 17.023 -7.848 -8.435 1.00 90.62 82 LEU A N 1
ATOM 623 C CA . LEU A 1 82 ? 16.767 -7.838 -6.996 1.00 90.62 82 LEU A CA 1
ATOM 624 C C . LEU A 1 82 ? 16.767 -9.260 -6.412 1.00 90.62 82 LEU A C 1
ATOM 626 O O . LEU A 1 82 ? 17.280 -9.458 -5.308 1.00 90.62 82 LEU A O 1
ATOM 630 N N . ALA A 1 83 ? 16.308 -10.259 -7.172 1.00 92.00 83 ALA A N 1
ATOM 631 C CA . ALA A 1 83 ? 16.391 -11.666 -6.782 1.00 92.00 83 ALA A CA 1
ATOM 632 C C . ALA A 1 83 ? 17.836 -12.149 -6.587 1.00 92.00 83 ALA A C 1
ATOM 634 O O . ALA A 1 83 ? 18.086 -12.931 -5.669 1.00 92.00 83 ALA A O 1
ATOM 635 N N . LEU A 1 84 ? 18.806 -11.643 -7.364 1.00 90.12 84 LEU A N 1
ATOM 636 C CA . LEU A 1 84 ? 20.232 -11.936 -7.143 1.00 90.12 84 LEU A CA 1
ATOM 637 C C . LEU A 1 84 ? 20.736 -11.409 -5.790 1.00 90.12 84 LEU A C 1
ATOM 639 O O . LEU A 1 84 ? 21.625 -12.010 -5.191 1.00 90.12 84 LEU A O 1
ATOM 643 N N . ALA A 1 85 ? 20.149 -10.321 -5.286 1.00 89.94 85 ALA A N 1
ATOM 644 C CA . ALA A 1 85 ? 20.421 -9.786 -3.952 1.00 89.94 85 ALA A CA 1
ATOM 645 C C . ALA A 1 85 ? 19.606 -10.482 -2.838 1.00 89.94 85 ALA A C 1
ATOM 647 O O . ALA A 1 85 ? 19.668 -10.069 -1.680 1.00 89.94 85 ALA A O 1
ATOM 648 N N . GLY A 1 86 ? 18.831 -11.522 -3.169 1.00 91.44 86 GLY A N 1
ATOM 649 C CA . GLY A 1 86 ? 17.955 -12.236 -2.235 1.00 91.44 86 GLY A CA 1
ATOM 650 C C . GLY A 1 86 ? 16.636 -11.519 -1.934 1.00 91.44 86 GLY A C 1
ATOM 651 O O . GLY A 1 86 ? 15.906 -11.930 -1.031 1.00 91.44 86 GLY A O 1
ATOM 652 N N . LEU A 1 87 ? 16.312 -10.454 -2.670 1.00 91.44 87 LEU A N 1
ATOM 653 C CA . LEU A 1 87 ? 15.054 -9.729 -2.530 1.00 91.44 87 LEU A CA 1
ATOM 654 C C . LEU A 1 87 ? 14.007 -10.333 -3.464 1.00 91.44 87 LEU A C 1
ATOM 656 O O . LEU A 1 87 ? 14.272 -10.600 -4.630 1.00 91.44 87 LEU A O 1
ATOM 660 N N . THR A 1 88 ? 12.792 -10.528 -2.965 1.00 90.25 88 THR A N 1
ATOM 661 C CA . THR A 1 88 ? 11.680 -11.046 -3.769 1.00 90.25 88 THR A CA 1
ATOM 662 C C . THR A 1 88 ? 10.529 -10.059 -3.755 1.00 90.25 88 THR A C 1
ATOM 664 O O . THR A 1 88 ? 10.306 -9.342 -2.775 1.00 90.25 88 THR A O 1
ATOM 667 N N . ARG A 1 89 ? 9.793 -9.994 -4.865 1.00 87.88 89 ARG A N 1
ATOM 668 C CA . ARG A 1 89 ? 8.630 -9.122 -4.970 1.00 87.88 89 ARG A CA 1
ATOM 669 C C . ARG A 1 89 ? 7.513 -9.647 -4.074 1.00 87.88 89 ARG A C 1
ATOM 671 O O . ARG A 1 89 ? 7.074 -10.786 -4.221 1.00 87.88 89 ARG A O 1
ATOM 678 N N . GLY A 1 90 ? 7.030 -8.798 -3.171 1.00 87.94 90 GLY A N 1
ATOM 679 C CA . GLY A 1 90 ? 5.854 -9.104 -2.365 1.00 87.94 90 GLY A CA 1
ATOM 680 C C . GLY A 1 90 ? 4.634 -9.322 -3.258 1.00 87.94 90 GLY A C 1
ATOM 681 O O . GLY A 1 90 ? 4.327 -8.493 -4.116 1.00 87.94 90 GLY A O 1
ATOM 682 N N . VAL A 1 91 ? 3.939 -10.439 -3.060 1.00 86.06 91 VAL A N 1
ATOM 683 C CA . VAL A 1 91 ? 2.654 -10.686 -3.719 1.00 86.06 91 VAL A CA 1
ATOM 684 C C . VAL A 1 91 ? 1.583 -9.776 -3.125 1.00 86.06 91 VAL A C 1
ATOM 686 O O . VAL A 1 91 ? 1.609 -9.462 -1.934 1.00 86.06 91 VAL A O 1
ATOM 689 N N . ALA A 1 92 ? 0.623 -9.357 -3.949 1.00 84.25 92 ALA A N 1
ATOM 690 C CA . ALA A 1 92 ? -0.533 -8.622 -3.459 1.00 84.25 92 ALA A CA 1
ATOM 691 C C . ALA A 1 92 ? -1.316 -9.511 -2.480 1.00 84.25 92 ALA A C 1
ATOM 693 O O . ALA A 1 92 ? -1.846 -10.555 -2.862 1.00 84.25 92 ALA A O 1
ATOM 694 N N . LEU A 1 93 ? -1.362 -9.106 -1.211 1.00 81.69 93 LEU A N 1
ATOM 695 C CA . LEU A 1 93 ? -2.166 -9.776 -0.195 1.00 81.69 93 LEU A CA 1
ATOM 696 C C . LEU A 1 93 ? -3.590 -9.200 -0.190 1.00 81.69 93 LEU A C 1
ATOM 698 O O . LEU A 1 93 ? -3.762 -8.006 -0.457 1.00 81.69 93 LEU A O 1
ATOM 702 N N . PRO A 1 94 ? -4.614 -10.010 0.138 1.00 80.25 94 PRO A N 1
ATOM 703 C CA . PRO A 1 94 ? -5.973 -9.513 0.309 1.00 80.25 94 PRO A CA 1
ATOM 704 C C . PRO A 1 94 ? -6.035 -8.380 1.337 1.00 80.25 94 PRO A C 1
ATOM 706 O O . PRO A 1 94 ? -5.341 -8.407 2.357 1.00 80.25 94 PRO A O 1
ATOM 709 N N . THR A 1 95 ? -6.902 -7.395 1.100 1.00 79.31 95 THR A N 1
ATOM 710 C CA . THR A 1 95 ? -7.182 -6.350 2.087 1.00 79.31 95 THR A CA 1
ATOM 711 C C . THR A 1 95 ? -7.806 -6.980 3.326 1.00 79.31 95 THR A C 1
ATOM 713 O O . THR A 1 95 ? -8.879 -7.576 3.257 1.00 79.31 95 THR A O 1
ATOM 716 N N . ARG A 1 96 ? -7.147 -6.820 4.474 1.00 77.69 96 ARG A N 1
ATOM 717 C CA . ARG A 1 96 ? -7.665 -7.264 5.770 1.00 77.69 96 ARG A CA 1
ATOM 718 C C . ARG A 1 96 ? -8.231 -6.062 6.510 1.00 77.69 96 ARG A C 1
ATOM 720 O O . ARG A 1 96 ? -7.571 -5.028 6.613 1.00 77.69 96 ARG A O 1
ATOM 727 N N . THR A 1 97 ? -9.452 -6.179 7.020 1.00 70.00 97 THR A N 1
ATOM 728 C CA . THR A 1 97 ? -10.030 -5.141 7.878 1.00 70.00 97 THR A CA 1
ATOM 729 C C . THR A 1 97 ? -9.263 -5.100 9.191 1.00 70.00 97 THR A C 1
ATOM 731 O O . THR A 1 97 ? -9.089 -6.130 9.841 1.00 70.00 97 THR A O 1
ATOM 734 N N . ASN A 1 98 ? -8.805 -3.914 9.585 1.00 63.03 98 ASN A N 1
ATOM 735 C CA . ASN A 1 98 ? -8.118 -3.729 10.853 1.00 63.03 98 ASN A CA 1
ATOM 736 C C . ASN A 1 98 ? -9.106 -4.002 12.012 1.00 63.03 98 ASN A C 1
ATOM 738 O O . ASN A 1 98 ? -10.131 -3.322 12.080 1.00 63.03 98 ASN A O 1
ATOM 742 N N . PRO A 1 99 ? -8.828 -4.946 12.932 1.00 60.88 99 PRO A N 1
ATOM 743 C CA . PRO A 1 99 ? -9.661 -5.176 14.114 1.00 60.88 99 PRO A CA 1
ATOM 744 C C . PRO A 1 99 ? -9.507 -4.072 15.175 1.00 60.88 99 PRO A C 1
ATOM 746 O O . PRO A 1 99 ? -10.017 -4.218 16.284 1.00 60.88 99 PRO A O 1
ATOM 749 N N . SER A 1 100 ? -8.782 -2.986 14.877 1.00 58.50 100 SER A N 1
ATOM 750 C CA . SER A 1 100 ? -8.608 -1.859 15.790 1.00 58.50 100 SER A CA 1
ATOM 751 C C . SER A 1 100 ? -9.953 -1.295 16.227 1.00 58.50 100 SER A C 1
ATOM 753 O O . SER A 1 100 ? -10.875 -1.114 15.431 1.00 58.50 100 SER A O 1
ATOM 755 N N . GLN A 1 101 ? -10.020 -1.007 17.518 1.00 62.16 101 GLN A N 1
ATOM 756 C CA . GLN A 1 101 ? -11.161 -0.407 18.180 1.00 62.16 101 GLN A CA 1
ATOM 757 C C . GLN A 1 101 ? -11.507 0.941 17.533 1.00 62.16 101 GLN A C 1
ATOM 759 O O . GLN A 1 101 ? -10.740 1.898 17.613 1.00 62.16 101 GLN A O 1
ATOM 764 N N . SER A 1 102 ? -12.665 1.016 16.883 1.00 58.75 102 SER A N 1
ATOM 765 C CA . SER A 1 102 ? -13.253 2.248 16.371 1.00 58.75 102 SER A CA 1
ATOM 766 C C . SER A 1 102 ? -14.332 2.716 17.339 1.00 58.75 102 SER A C 1
ATOM 768 O O . SER A 1 102 ? -15.278 1.979 17.620 1.00 58.75 102 SER A O 1
ATOM 770 N N . VAL A 1 103 ? -14.173 3.932 17.864 1.00 62.62 103 VAL A N 1
ATOM 771 C CA . VAL A 1 103 ? -15.192 4.582 18.691 1.00 62.62 103 VAL A CA 1
ATOM 772 C C . VAL A 1 103 ? -16.160 5.303 17.762 1.00 62.62 103 VAL A C 1
ATOM 774 O O . VAL A 1 103 ? -15.800 6.276 17.101 1.00 62.62 103 VAL A O 1
ATOM 777 N N . GLN A 1 104 ? -17.388 4.807 17.686 1.00 62.12 104 GLN A N 1
ATOM 778 C CA . GLN A 1 104 ? -18.467 5.463 16.963 1.00 62.12 104 GLN A CA 1
ATOM 779 C C . GLN A 1 104 ? -18.894 6.757 17.676 1.00 62.12 104 GLN A C 1
ATOM 781 O O . GLN A 1 104 ? -18.661 6.946 18.868 1.00 62.12 104 GLN A O 1
ATOM 786 N N . GLN A 1 105 ? -19.587 7.644 16.957 1.00 52.53 105 GLN A N 1
ATOM 787 C CA . GLN A 1 105 ? -20.078 8.932 17.477 1.00 52.53 105 GLN A CA 1
ATOM 788 C C . GLN A 1 105 ? -21.045 8.790 18.674 1.00 52.53 105 GLN A C 1
ATOM 790 O O . GLN A 1 105 ? -21.246 9.736 19.428 1.00 52.53 105 GLN A O 1
ATOM 795 N N . ASN A 1 106 ? -21.616 7.598 18.868 1.00 56.91 106 ASN A N 1
ATOM 796 C CA . ASN A 1 106 ? -22.466 7.216 20.001 1.00 56.91 106 ASN A CA 1
ATOM 797 C C . ASN A 1 106 ? -21.675 6.641 21.203 1.00 56.91 106 ASN A C 1
ATOM 799 O O . ASN A 1 106 ? -22.286 6.157 22.153 1.00 56.91 106 ASN A O 1
ATOM 803 N N . GLY A 1 107 ? -20.338 6.657 21.164 1.00 56.91 107 GLY A N 1
ATOM 804 C CA . GLY A 1 107 ? -19.464 6.156 22.230 1.00 56.91 107 GLY A CA 1
ATOM 805 C C . GLY A 1 107 ? -19.224 4.641 22.228 1.00 56.91 107 GLY A C 1
ATOM 806 O O . GLY A 1 107 ? -18.500 4.149 23.093 1.00 56.91 107 GLY A O 1
ATOM 807 N N . LEU A 1 108 ? -19.789 3.887 21.276 1.00 57.31 108 LEU A N 1
ATOM 808 C CA . LEU A 1 108 ? -19.526 2.451 21.149 1.00 57.31 108 LEU A CA 1
ATOM 809 C C . LEU A 1 108 ? -18.150 2.186 20.562 1.00 57.31 108 LEU A C 1
ATOM 811 O O . LEU A 1 108 ? -17.822 2.670 19.483 1.00 57.31 108 LEU A O 1
ATOM 815 N N . VAL A 1 109 ? -17.383 1.348 21.250 1.00 62.34 109 VAL A N 1
ATOM 816 C CA . VAL A 1 109 ? -16.098 0.848 20.772 1.00 62.34 109 VAL A CA 1
ATOM 817 C C . VAL A 1 109 ? -16.329 -0.480 20.056 1.00 62.34 109 VAL A C 1
ATOM 819 O O . VAL A 1 109 ? -16.678 -1.472 20.695 1.00 62.34 109 VAL A O 1
ATOM 822 N N . LEU A 1 110 ? -16.152 -0.507 18.735 1.00 62.03 110 LEU A N 1
ATOM 823 C CA . LEU A 1 110 ? -16.267 -1.721 17.925 1.00 62.03 110 LEU A CA 1
ATOM 824 C C . LEU A 1 110 ? -14.900 -2.120 17.377 1.00 62.03 110 LEU A C 1
ATOM 826 O O . LEU A 1 110 ? -14.200 -1.306 16.782 1.00 62.03 110 LEU A O 1
ATOM 830 N N . SER A 1 111 ? -14.534 -3.386 17.546 1.00 62.94 111 SER A N 1
ATOM 831 C CA . SER A 1 111 ? -13.337 -3.966 16.938 1.00 62.94 111 SER A CA 1
ATOM 832 C C . SER A 1 111 ? -13.722 -4.656 15.629 1.00 62.94 111 SER A C 1
ATOM 834 O O . SER A 1 111 ? -14.226 -5.775 15.648 1.00 62.94 111 SER A O 1
ATOM 836 N N . GLY A 1 112 ? -13.502 -4.001 14.488 1.00 67.62 112 GLY A N 1
ATOM 837 C CA . GLY A 1 112 ? -13.749 -4.594 13.166 1.00 67.62 112 GLY A CA 1
ATOM 838 C C . GLY A 1 112 ? -15.223 -4.921 12.858 1.00 67.62 112 GLY A C 1
ATOM 839 O O . GLY A 1 112 ? -16.129 -4.160 13.196 1.00 67.62 112 GLY A O 1
ATOM 840 N N . LEU A 1 113 ? -15.452 -6.035 12.150 1.00 73.56 113 LEU A N 1
ATOM 841 C CA . LEU A 1 113 ? -16.782 -6.526 11.768 1.00 73.56 113 LEU A CA 1
ATOM 842 C C . LEU A 1 113 ? -17.524 -7.080 12.992 1.00 73.56 113 LEU A C 1
ATOM 844 O O . LEU A 1 113 ? -17.076 -8.041 13.612 1.00 73.56 113 LEU A O 1
ATOM 848 N N . VAL A 1 114 ? -18.693 -6.514 13.292 1.00 75.44 114 VAL A N 1
ATOM 849 C CA . VAL A 1 114 ? -19.552 -6.965 14.393 1.00 75.44 114 VAL A CA 1
ATOM 850 C C . VAL A 1 114 ? -20.702 -7.797 13.847 1.00 75.44 114 VAL A C 1
ATOM 852 O O . VAL A 1 114 ? -21.404 -7.379 12.927 1.00 75.44 114 VAL A O 1
ATOM 855 N N . LEU A 1 115 ? -20.890 -8.980 14.428 1.00 78.50 115 LEU A N 1
ATOM 856 C CA . LEU A 1 115 ? -21.906 -9.947 14.028 1.00 78.50 115 LEU A CA 1
ATOM 857 C C . LEU A 1 115 ? -22.972 -10.027 15.124 1.00 78.50 115 LEU A C 1
ATOM 859 O O . LEU A 1 115 ? -22.652 -10.236 16.293 1.00 78.50 115 LEU A O 1
ATOM 863 N N . TYR A 1 116 ? -24.236 -9.857 14.741 1.00 79.31 116 TYR A N 1
ATOM 864 C CA . TYR A 1 116 ? -25.386 -9.938 15.642 1.00 79.31 116 TYR A CA 1
ATOM 865 C C . TYR A 1 116 ? -26.205 -11.192 15.335 1.00 79.31 116 TYR A C 1
ATOM 867 O O . TYR A 1 116 ? -26.363 -11.563 14.173 1.00 79.31 116 TYR A O 1
ATOM 875 N N . GLY A 1 117 ? -26.748 -11.836 16.368 1.00 84.38 117 GLY A N 1
ATOM 876 C CA . GLY A 1 117 ? -27.558 -13.041 16.214 1.00 84.38 117 GLY A CA 1
ATOM 877 C C . GLY A 1 117 ? -27.785 -13.771 17.533 1.00 84.38 117 GLY A C 1
ATOM 878 O O . GLY A 1 117 ? -27.531 -13.232 18.611 1.00 84.38 117 GLY A O 1
ATOM 879 N N . THR A 1 118 ? -28.269 -15.007 17.442 1.00 87.00 118 THR A N 1
ATOM 880 C CA . THR A 1 118 ? -28.506 -15.862 18.609 1.00 87.00 118 THR A CA 1
ATOM 881 C C . THR A 1 118 ? -27.173 -16.271 19.248 1.00 87.00 118 THR A C 1
ATOM 883 O O . THR A 1 118 ? -26.311 -16.803 18.537 1.00 87.00 118 THR A O 1
ATOM 886 N N . PRO A 1 119 ? -26.987 -16.079 20.570 1.00 87.81 119 PRO A N 1
ATOM 887 C CA . PRO A 1 119 ? -25.807 -16.567 21.279 1.00 87.81 119 PRO A CA 1
ATOM 888 C C . PRO A 1 119 ? -25.577 -18.064 21.045 1.00 87.81 119 PRO A C 1
ATOM 890 O O . PRO A 1 119 ? -26.524 -18.848 21.048 1.00 87.81 119 PRO A O 1
ATOM 893 N N . GLY A 1 120 ? -24.322 -18.457 20.841 1.00 87.12 120 GLY A N 1
ATOM 894 C CA . GLY A 1 120 ? -23.925 -19.831 20.520 1.00 87.12 120 GLY A CA 1
ATOM 895 C C . GLY A 1 120 ? -23.938 -20.171 19.026 1.00 87.12 120 GLY A C 1
ATOM 896 O O . GLY A 1 120 ? -23.454 -21.236 18.654 1.00 87.12 120 GLY A O 1
ATOM 897 N N . THR A 1 121 ? -24.428 -19.280 18.155 1.00 90.31 121 THR A N 1
ATOM 898 C CA . THR A 1 121 ? -24.318 -19.475 16.699 1.00 90.31 121 THR A CA 1
ATOM 899 C C . THR A 1 121 ? -22.856 -19.354 16.274 1.00 90.31 121 THR A C 1
ATOM 901 O O . THR A 1 121 ? -22.224 -18.326 16.534 1.00 90.31 121 THR A O 1
ATOM 904 N N . SER A 1 122 ? -22.327 -20.389 15.621 1.00 90.75 122 SER A N 1
ATOM 905 C CA . SER A 1 122 ? -20.989 -20.376 15.028 1.00 90.75 122 SER A CA 1
ATOM 906 C C . SER A 1 122 ? -21.061 -19.952 13.565 1.00 90.75 122 SER A C 1
ATOM 908 O O . SER A 1 122 ? -21.940 -20.398 12.828 1.00 90.75 122 SER A O 1
ATOM 910 N N . ILE A 1 123 ? -20.159 -19.064 13.165 1.00 90.62 123 ILE A N 1
ATOM 911 C CA . ILE A 1 123 ? -19.996 -18.598 11.793 1.00 90.62 123 ILE A CA 1
ATOM 912 C C . ILE A 1 123 ? -18.640 -19.103 11.327 1.00 90.62 123 ILE A C 1
ATOM 914 O O . ILE A 1 123 ? -17.601 -18.681 11.839 1.00 90.62 123 ILE A O 1
ATOM 918 N N . ASP A 1 124 ? -18.667 -20.026 10.372 1.00 92.62 124 ASP A N 1
ATOM 919 C CA . ASP A 1 124 ? -17.477 -20.734 9.929 1.00 92.62 124 ASP A CA 1
ATOM 920 C C . ASP A 1 124 ? -16.528 -19.842 9.125 1.00 92.62 124 ASP A C 1
ATOM 922 O O . ASP A 1 124 ? -16.918 -18.868 8.460 1.00 92.62 124 ASP A O 1
ATOM 926 N N . LYS A 1 125 ? -15.253 -20.238 9.142 1.00 89.94 125 LYS A N 1
ATOM 927 C CA . LYS A 1 125 ? -14.227 -19.711 8.243 1.00 89.94 125 LYS A CA 1
ATOM 928 C C . LYS A 1 125 ? -14.703 -19.776 6.788 1.00 89.94 125 LYS A C 1
ATOM 930 O O . LYS A 1 125 ? -15.298 -20.759 6.357 1.00 89.94 125 LYS A O 1
ATOM 935 N N . GLY A 1 126 ? -14.388 -18.742 6.013 1.00 88.81 126 GLY A N 1
ATOM 936 C CA . GLY A 1 126 ? -14.755 -18.657 4.599 1.00 88.81 126 GLY A CA 1
ATOM 937 C C . GLY A 1 126 ? -16.160 -18.109 4.344 1.00 88.81 126 GLY A C 1
ATOM 938 O O . GLY A 1 126 ? -16.514 -17.899 3.184 1.00 88.81 126 GLY A O 1
ATOM 939 N N . THR A 1 127 ? -16.936 -17.805 5.391 1.00 91.25 127 THR A N 1
ATOM 940 C CA . THR A 1 127 ? -18.197 -17.063 5.246 1.00 91.25 127 THR A CA 1
ATOM 941 C C . THR A 1 127 ? -17.950 -15.733 4.533 1.00 91.25 127 THR A C 1
ATOM 943 O O . THR A 1 127 ? -17.012 -15.009 4.872 1.00 91.25 127 THR A O 1
ATOM 946 N N . LEU A 1 128 ? -18.788 -15.423 3.541 1.00 90.50 128 LEU A N 1
ATOM 947 C CA . LEU A 1 128 ? -18.669 -14.242 2.686 1.00 90.50 128 LEU A CA 1
ATOM 948 C C . LEU A 1 128 ? -19.547 -13.090 3.186 1.00 90.50 128 LEU A C 1
ATOM 950 O O . LEU A 1 128 ? -20.762 -13.232 3.321 1.00 90.50 128 LEU A O 1
ATOM 954 N N . PHE A 1 129 ? -18.936 -11.922 3.357 1.00 86.56 129 PHE A N 1
ATOM 955 C CA . PHE A 1 129 ? -19.592 -10.660 3.689 1.00 86.56 129 PHE A CA 1
ATOM 956 C C . PHE A 1 129 ? -19.439 -9.674 2.539 1.00 86.56 129 PHE A C 1
ATOM 958 O O . PHE A 1 129 ? -18.388 -9.617 1.905 1.00 86.56 129 PHE A O 1
ATOM 965 N N . LYS A 1 130 ? -20.476 -8.880 2.271 1.00 87.00 130 LYS A N 1
ATOM 966 C CA . LYS A 1 130 ? -20.470 -7.878 1.199 1.00 87.00 130 LYS A CA 1
ATOM 967 C C . LYS A 1 130 ? -20.727 -6.489 1.755 1.00 87.00 130 LYS A C 1
ATOM 969 O O . LYS A 1 130 ? -21.591 -6.320 2.615 1.00 87.00 130 LYS A O 1
ATOM 974 N N . THR A 1 131 ? -20.008 -5.497 1.243 1.00 83.12 131 THR A N 1
ATOM 975 C CA . THR A 1 131 ? -20.300 -4.094 1.548 1.00 83.12 131 THR A CA 1
ATOM 976 C C . THR A 1 131 ? -21.576 -3.661 0.838 1.00 83.12 131 THR A C 1
ATOM 978 O O . THR A 1 131 ? -21.848 -4.064 -0.290 1.00 83.12 131 THR A O 1
ATOM 981 N N . GLN A 1 132 ? -22.367 -2.822 1.500 1.00 81.62 132 GLN A N 1
ATOM 982 C CA . GLN A 1 132 ? -23.569 -2.238 0.898 1.00 81.62 132 GLN A CA 1
ATOM 983 C C . GLN A 1 132 ? -23.246 -1.021 0.015 1.00 81.62 132 GLN A C 1
ATOM 985 O O . GLN A 1 132 ? -24.079 -0.601 -0.782 1.00 81.62 132 GLN A O 1
ATOM 990 N N . SER A 1 133 ? -22.040 -0.456 0.139 1.00 74.69 133 SER A N 1
ATOM 991 C CA . SER A 1 133 ? -21.550 0.629 -0.709 1.00 74.69 133 SER A CA 1
ATOM 992 C C . SER A 1 133 ? -21.109 0.122 -2.083 1.00 74.69 133 SER A C 1
ATOM 994 O O . SER A 1 133 ? -20.628 -1.003 -2.223 1.00 74.69 133 SER A O 1
ATOM 996 N N . LEU A 1 134 ? -21.256 0.982 -3.094 1.00 74.50 134 LEU A N 1
ATOM 997 C CA . LEU A 1 134 ? -20.681 0.784 -4.422 1.00 74.50 134 LEU A CA 1
ATOM 998 C C . LEU A 1 134 ? -19.262 1.388 -4.463 1.00 74.50 134 LEU A C 1
ATOM 1000 O O . LEU A 1 134 ? -19.097 2.526 -4.021 1.00 74.50 134 LEU A O 1
ATOM 1004 N N . PRO A 1 135 ? -18.253 0.682 -5.005 1.00 80.12 135 PRO A N 1
ATOM 1005 C CA . PRO A 1 135 ? -18.314 -0.687 -5.521 1.00 80.12 135 PRO A CA 1
ATOM 1006 C C . PRO A 1 135 ? -18.459 -1.729 -4.401 1.00 80.12 135 PRO A C 1
ATOM 1008 O O . PRO A 1 135 ? -17.871 -1.599 -3.329 1.00 80.12 135 PRO A O 1
ATOM 1011 N N . THR A 1 136 ? -19.231 -2.784 -4.672 1.00 83.38 136 THR A N 1
ATOM 1012 C CA . THR A 1 136 ? -19.443 -3.885 -3.727 1.00 83.38 136 THR A CA 1
ATOM 1013 C C . THR A 1 136 ? -18.155 -4.685 -3.556 1.00 83.38 136 THR A C 1
ATOM 1015 O O . THR A 1 136 ? -17.712 -5.367 -4.480 1.00 83.38 136 THR A O 1
ATOM 1018 N N . LEU A 1 137 ? -17.575 -4.639 -2.360 1.00 84.31 137 LEU A N 1
ATOM 1019 C CA . LEU A 1 137 ? -16.430 -5.455 -1.970 1.00 84.31 137 LEU A CA 1
ATOM 1020 C C . LEU A 1 137 ? -16.920 -6.691 -1.219 1.00 84.31 137 LEU A C 1
ATOM 1022 O O . LEU A 1 137 ? -17.877 -6.616 -0.447 1.00 84.31 137 LEU A O 1
ATOM 1026 N N . SER A 1 138 ? -16.270 -7.830 -1.460 1.00 88.44 138 SER A N 1
ATOM 1027 C CA . SER A 1 138 ? -16.545 -9.084 -0.756 1.00 88.44 138 SER A CA 1
ATOM 1028 C C . SER A 1 138 ? -15.358 -9.453 0.127 1.00 88.44 138 SER A C 1
ATOM 1030 O O . SER A 1 138 ? -14.220 -9.430 -0.336 1.00 88.44 138 SER A O 1
ATOM 1032 N N . PHE A 1 139 ? -15.633 -9.813 1.375 1.00 87.94 139 PHE A N 1
ATOM 1033 C CA . PHE A 1 139 ? -14.650 -10.239 2.367 1.00 87.94 139 PHE A CA 1
ATOM 1034 C C . PHE A 1 139 ? -14.990 -11.642 2.854 1.00 87.94 139 PHE A C 1
ATOM 1036 O O . PHE A 1 139 ? -16.163 -11.990 2.971 1.00 87.94 139 PHE A O 1
ATOM 1043 N N . THR A 1 140 ? -13.973 -12.440 3.155 1.00 90.06 140 THR A N 1
ATOM 1044 C CA . THR A 1 140 ? -14.127 -13.764 3.764 1.00 90.06 140 THR A CA 1
ATOM 1045 C C . THR A 1 140 ? -13.684 -13.731 5.216 1.00 90.06 140 THR A C 1
ATOM 1047 O O . THR A 1 140 ? -12.771 -12.987 5.567 1.00 90.06 140 THR A O 1
ATOM 1050 N N . LEU A 1 141 ? -14.295 -14.562 6.054 1.00 87.12 141 LEU A N 1
ATOM 1051 C CA . LEU A 1 141 ? -13.845 -14.745 7.430 1.00 87.12 141 LEU A CA 1
ATOM 1052 C C . LEU A 1 141 ? -12.577 -15.614 7.484 1.00 87.12 141 LEU A C 1
ATOM 1054 O O . LEU A 1 141 ? -12.578 -16.719 6.938 1.00 87.12 141 LEU A O 1
ATOM 1058 N N . ASP A 1 142 ? -11.523 -15.135 8.148 1.00 86.50 142 ASP A N 1
ATOM 1059 C CA . ASP A 1 142 ? -10.240 -15.848 8.258 1.00 86.50 142 ASP A CA 1
ATOM 1060 C C . ASP A 1 142 ? -10.311 -17.050 9.220 1.00 86.50 142 ASP A C 1
ATOM 1062 O O . ASP A 1 142 ? -9.731 -18.099 8.928 1.00 86.50 142 ASP A O 1
ATOM 1066 N N . ASP A 1 143 ? -11.060 -16.911 10.320 1.00 85.00 143 ASP A N 1
ATOM 1067 C CA . ASP A 1 143 ? -11.201 -17.888 11.407 1.00 85.00 143 ASP A CA 1
ATOM 1068 C C . ASP A 1 143 ? -12.659 -17.959 11.887 1.00 85.00 143 ASP A C 1
ATOM 1070 O O . ASP A 1 143 ? -13.356 -16.946 11.837 1.00 85.00 143 ASP A O 1
ATOM 1074 N N . PRO A 1 144 ? -13.151 -19.119 12.361 1.00 87.62 144 PRO A N 1
ATOM 1075 C CA . PRO A 1 144 ? -14.529 -19.235 12.823 1.00 87.62 144 PRO A CA 1
ATOM 1076 C C . PRO A 1 144 ? -14.791 -18.335 14.039 1.00 87.62 144 PRO A C 1
ATOM 1078 O O . PRO A 1 144 ? -13.981 -18.261 14.966 1.00 87.62 144 PRO A O 1
ATOM 1081 N N . VAL A 1 145 ? -15.954 -17.683 14.065 1.00 86.25 145 VAL A N 1
ATOM 1082 C CA . VAL A 1 145 ? -16.379 -16.801 15.163 1.00 86.25 145 VAL A CA 1
ATOM 1083 C C . VAL A 1 145 ? -17.700 -17.304 15.728 1.00 86.25 145 VAL A C 1
ATOM 1085 O O . VAL A 1 145 ? -18.653 -17.533 14.992 1.00 86.25 145 VAL A O 1
ATOM 1088 N N . THR A 1 146 ? -17.778 -17.453 17.051 1.00 88.38 146 THR A N 1
ATOM 1089 C CA . THR A 1 146 ? -19.023 -17.829 17.740 1.00 88.38 146 THR A CA 1
ATOM 1090 C C . THR A 1 146 ? -19.607 -16.625 18.462 1.00 88.38 146 THR A C 1
ATOM 1092 O O . THR A 1 146 ? -18.917 -15.993 19.268 1.00 88.38 146 THR A O 1
ATOM 1095 N N . ILE A 1 147 ? -20.880 -16.327 18.195 1.00 86.25 147 ILE A N 1
ATOM 1096 C CA . ILE A 1 147 ? -21.602 -15.220 18.829 1.00 86.25 147 ILE A CA 1
ATOM 1097 C C . ILE A 1 147 ? -21.709 -15.502 20.328 1.00 86.25 147 ILE A C 1
ATOM 1099 O O . ILE A 1 147 ? -22.324 -16.481 20.750 1.00 86.25 147 ILE A O 1
ATOM 1103 N N . GLN A 1 148 ? -21.096 -14.643 21.136 1.00 80.88 148 GLN A N 1
ATOM 1104 C CA . GLN A 1 148 ? -21.140 -14.757 22.589 1.00 80.88 148 GLN A CA 1
ATOM 1105 C C . GLN A 1 148 ? -22.460 -14.200 23.138 1.00 80.88 148 GLN A C 1
ATOM 1107 O O . GLN A 1 148 ? -23.061 -13.314 22.521 1.00 80.88 148 GLN A O 1
ATOM 1112 N N . PRO A 1 149 ? -22.931 -14.687 24.299 1.00 78.06 149 PRO A N 1
ATOM 1113 C CA . PRO A 1 149 ? -24.021 -14.031 25.002 1.00 78.06 149 PRO A CA 1
ATOM 1114 C C . PRO A 1 149 ? -23.640 -12.586 25.332 1.00 78.06 149 PRO A C 1
ATOM 1116 O O . PRO A 1 149 ? -22.476 -12.283 25.605 1.00 78.06 149 PRO A O 1
ATOM 1119 N N . ALA A 1 150 ? -24.636 -11.698 25.324 1.00 68.94 150 ALA A N 1
ATOM 1120 C CA . ALA A 1 150 ? -24.444 -10.329 25.773 1.00 68.94 150 ALA A CA 1
ATOM 1121 C C . ALA A 1 150 ? -23.900 -10.353 27.207 1.00 68.94 150 ALA A C 1
ATOM 1123 O O . ALA A 1 150 ? -24.545 -10.877 28.117 1.00 68.94 150 ALA A O 1
ATOM 1124 N N . GLN A 1 151 ? -22.703 -9.808 27.408 1.00 58.53 151 GLN A N 1
ATOM 1125 C CA . GLN A 1 151 ? -22.186 -9.609 28.751 1.00 58.53 151 GLN A CA 1
ATOM 1126 C C . GLN A 1 151 ? -22.786 -8.316 29.292 1.00 58.53 151 GLN A C 1
ATOM 1128 O O . GLN A 1 151 ? -22.574 -7.242 28.730 1.00 58.53 151 GLN A O 1
ATOM 1133 N N . ASN A 1 152 ? -23.550 -8.418 30.381 1.00 52.84 152 ASN A N 1
ATOM 1134 C CA . ASN A 1 152 ? -23.921 -7.236 31.146 1.00 52.84 152 ASN A CA 1
ATOM 1135 C C . ASN A 1 152 ? -22.631 -6.611 31.678 1.00 52.84 152 ASN A C 1
ATOM 1137 O O . ASN A 1 152 ? -21.947 -7.203 32.513 1.00 52.84 152 ASN A O 1
ATOM 1141 N N . GLY A 1 153 ? -22.304 -5.411 31.202 1.00 51.41 153 GLY A N 1
ATOM 1142 C CA . GLY A 1 153 ? -21.301 -4.586 31.857 1.00 51.41 153 GLY A CA 1
ATOM 1143 C C . GLY A 1 153 ? -21.797 -4.283 33.265 1.00 51.41 153 GLY A C 1
ATOM 1144 O O . GLY A 1 153 ? -22.840 -3.650 33.427 1.00 51.41 153 GLY A O 1
ATOM 1145 N N . LEU A 1 154 ? -21.086 -4.767 34.284 1.00 43.91 154 LEU A N 1
ATOM 1146 C CA . LEU A 1 154 ? -21.375 -4.407 35.666 1.00 43.91 154 LEU A CA 1
ATOM 1147 C C . LEU A 1 154 ? -21.067 -2.910 35.811 1.00 43.91 154 LEU A C 1
ATOM 1149 O O . LEU A 1 154 ? -19.906 -2.512 35.873 1.00 43.91 154 LEU A O 1
ATOM 1153 N N . GLN A 1 155 ? -22.096 -2.065 35.778 1.00 44.31 155 GLN A N 1
ATOM 1154 C CA . GLN A 1 155 ? -21.932 -0.627 35.964 1.00 44.31 155 GLN A CA 1
ATOM 1155 C C . GLN A 1 155 ? -22.147 -0.286 37.434 1.00 44.31 155 GLN A C 1
ATOM 1157 O O . GLN A 1 155 ? -23.256 -0.384 37.958 1.00 44.31 155 GLN A O 1
ATOM 1162 N N . THR A 1 156 ? -21.074 0.129 38.103 1.00 42.50 156 THR A N 1
ATOM 1163 C CA . THR A 1 156 ? -21.159 0.698 39.447 1.00 42.50 156 THR A CA 1
ATOM 1164 C C . THR A 1 156 ? -21.577 2.157 39.327 1.00 42.50 156 THR A C 1
ATOM 1166 O O . THR A 1 156 ? -20.783 3.013 38.941 1.00 42.50 156 THR A O 1
ATOM 1169 N N . LEU A 1 157 ? -22.833 2.448 39.660 1.00 48.41 157 LEU A N 1
ATOM 1170 C CA . LEU A 1 157 ? -23.325 3.817 39.774 1.00 48.41 157 LEU A CA 1
ATOM 1171 C C . LEU A 1 157 ? -22.838 4.408 41.099 1.00 48.41 157 LEU A C 1
ATOM 1173 O O . LEU A 1 157 ? -23.345 4.069 42.168 1.00 48.41 157 LEU A O 1
ATOM 1177 N N . VAL A 1 158 ? -21.840 5.285 41.025 1.00 46.28 158 VAL A N 1
ATOM 1178 C CA . VAL A 1 158 ? -21.370 6.060 42.177 1.00 46.28 158 VAL A CA 1
ATOM 1179 C C . VAL A 1 158 ? -22.020 7.433 42.116 1.00 46.28 158 VAL A C 1
ATOM 1181 O O . VAL A 1 158 ? -21.716 8.239 41.240 1.00 46.28 158 VAL A O 1
ATOM 1184 N N . PHE A 1 159 ? -22.927 7.707 43.048 1.00 50.31 159 PHE A N 1
ATOM 1185 C CA . PHE A 1 159 ? -23.471 9.048 43.211 1.00 50.31 159 PHE A CA 1
ATOM 1186 C C . PHE A 1 159 ? -22.442 9.924 43.931 1.00 50.31 159 PHE A C 1
ATOM 1188 O O . PHE A 1 159 ? -21.925 9.542 44.980 1.00 50.31 159 PHE A O 1
ATOM 1195 N N . SER A 1 160 ? -22.164 11.114 43.394 1.00 42.12 160 SER A N 1
ATOM 1196 C CA . SER A 1 160 ? -21.299 12.107 44.049 1.00 42.12 160 SER A CA 1
ATOM 1197 C C . SER A 1 160 ? -21.901 12.632 45.359 1.00 42.12 160 SER A C 1
ATOM 1199 O O . SER A 1 160 ? -21.166 13.086 46.235 1.00 42.12 160 SER A O 1
ATOM 1201 N N . GLN A 1 161 ? -23.226 12.533 45.513 1.00 45.94 161 GLN A N 1
ATOM 1202 C CA . GLN A 1 161 ? -23.972 12.749 46.752 1.00 45.94 161 GLN A CA 1
ATOM 1203 C C . GLN A 1 161 ? -25.149 11.771 46.812 1.00 45.94 161 GLN A C 1
ATOM 1205 O O . GLN A 1 161 ? -25.851 11.600 45.818 1.00 45.94 161 GLN A O 1
ATOM 1210 N N . VAL A 1 162 ? -25.368 11.127 47.965 1.00 50.91 162 VAL A N 1
ATOM 1211 C CA . VAL A 1 162 ? -26.502 10.207 48.155 1.00 50.91 162 VAL A CA 1
ATOM 1212 C C . VAL A 1 162 ? -27.799 11.003 47.997 1.00 50.91 162 VAL A C 1
ATOM 1214 O O . VAL A 1 162 ? -28.018 11.934 48.777 1.00 50.91 162 VAL A O 1
ATOM 1217 N N . PRO A 1 163 ? -28.661 10.673 47.024 1.00 49.28 163 PRO A N 1
ATOM 1218 C CA . PRO A 1 163 ? -29.906 11.396 46.856 1.00 49.28 163 PRO A CA 1
ATOM 1219 C C . PRO A 1 163 ? -30.793 11.202 48.086 1.00 49.28 163 PRO A C 1
ATOM 1221 O O . PRO A 1 163 ? -31.041 10.077 48.518 1.00 49.28 163 PRO A O 1
ATOM 1224 N N . THR A 1 164 ? -31.248 12.304 48.672 1.00 46.47 164 THR A N 1
ATOM 1225 C CA . THR A 1 164 ? -31.985 12.300 49.941 1.00 46.47 164 THR A CA 1
ATOM 1226 C C . THR A 1 164 ? -33.468 11.964 49.785 1.00 46.47 164 THR A C 1
ATOM 1228 O O . THR A 1 164 ? -34.087 11.599 50.781 1.00 46.47 164 THR A O 1
ATOM 1231 N N . GLN A 1 165 ? -34.034 12.062 48.573 1.00 45.19 165 GLN A N 1
ATOM 1232 C CA . GLN A 1 165 ? -35.404 11.650 48.227 1.00 45.19 165 GLN A CA 1
ATOM 1233 C C . GLN A 1 165 ? -35.506 11.240 46.740 1.00 45.19 165 GLN A C 1
ATOM 1235 O O . GLN A 1 165 ? -34.653 11.601 45.923 1.00 45.19 165 GLN A O 1
ATOM 1240 N N . GLY A 1 166 ? -36.567 10.506 46.385 1.00 54.97 166 GLY A N 1
ATOM 1241 C CA . GLY A 1 166 ? -36.923 10.147 45.005 1.00 54.97 166 GLY A CA 1
ATOM 1242 C C . GLY A 1 166 ? -36.835 8.650 44.686 1.00 54.97 166 GLY A C 1
ATOM 1243 O O . GLY A 1 166 ? -36.393 7.839 45.497 1.00 54.97 166 GLY A O 1
ATOM 1244 N N . THR A 1 167 ? -37.275 8.287 43.481 1.00 54.19 167 THR A N 1
ATOM 1245 C CA . THR A 1 167 ? -37.037 6.965 42.881 1.00 54.19 167 THR A CA 1
ATOM 1246 C C . THR A 1 167 ? -36.208 7.161 41.626 1.00 54.19 167 THR A C 1
ATOM 1248 O O . THR A 1 167 ? -36.395 8.143 40.907 1.00 54.19 167 THR A O 1
ATOM 1251 N N . TYR A 1 168 ? -35.286 6.239 41.375 1.00 58.03 168 TYR A N 1
ATOM 1252 C CA . TYR A 1 168 ? -34.438 6.287 40.193 1.00 58.03 168 TYR A CA 1
ATOM 1253 C C . TYR A 1 168 ? -34.677 5.028 39.373 1.00 58.03 168 TYR A C 1
ATOM 1255 O O . TYR A 1 168 ? -34.742 3.917 39.903 1.00 58.03 168 TYR A O 1
ATOM 1263 N N . THR A 1 169 ? -34.808 5.208 38.068 1.00 51.88 169 THR A N 1
ATOM 1264 C CA . THR A 1 169 ? -34.820 4.119 37.097 1.00 51.88 169 THR A CA 1
ATOM 1265 C C . THR A 1 169 ? -33.588 4.268 36.230 1.00 51.88 169 THR A C 1
ATOM 1267 O O . THR A 1 169 ? -33.401 5.309 35.597 1.00 51.88 169 THR A O 1
ATOM 1270 N N . LEU A 1 170 ? -32.751 3.237 36.183 1.00 55.41 170 LEU A N 1
ATOM 1271 C CA . LEU A 1 170 ? -31.676 3.187 35.206 1.00 55.41 170 LEU A CA 1
ATOM 1272 C C . LEU A 1 170 ? -32.283 2.712 33.888 1.00 55.41 170 LEU A C 1
ATOM 1274 O O . LEU A 1 170 ? -32.845 1.619 33.828 1.00 55.41 170 LEU A O 1
ATOM 1278 N N . THR A 1 171 ? -32.181 3.535 32.847 1.00 54.94 171 THR A N 1
ATOM 1279 C CA . THR A 1 171 ? -32.544 3.136 31.485 1.00 54.94 171 THR A CA 1
ATOM 1280 C C . THR A 1 171 ? -31.272 2.968 30.679 1.00 54.94 171 THR A C 1
ATOM 1282 O O . THR A 1 171 ? -30.535 3.927 30.457 1.00 54.94 171 THR A O 1
ATOM 1285 N N . LEU A 1 172 ? -31.018 1.737 30.255 1.00 52.69 172 LEU A N 1
ATOM 1286 C CA . LEU A 1 172 ? -29.935 1.401 29.348 1.00 52.69 172 LEU A CA 1
ATOM 1287 C C . LEU A 1 172 ? -30.512 1.361 27.933 1.00 52.69 172 LEU A C 1
ATOM 1289 O O . LEU A 1 172 ? -31.476 0.640 27.667 1.00 52.69 172 LEU A O 1
ATOM 1293 N N . VAL A 1 173 ? -29.926 2.146 27.032 1.00 56.94 173 VAL A N 1
ATOM 1294 C CA . VAL A 1 173 ? -30.241 2.106 25.602 1.00 56.94 173 VAL A CA 1
ATOM 1295 C C . VAL A 1 173 ? -29.209 1.204 24.939 1.00 56.94 173 VAL A C 1
ATOM 1297 O O . VAL A 1 173 ? -28.017 1.511 24.926 1.00 56.94 1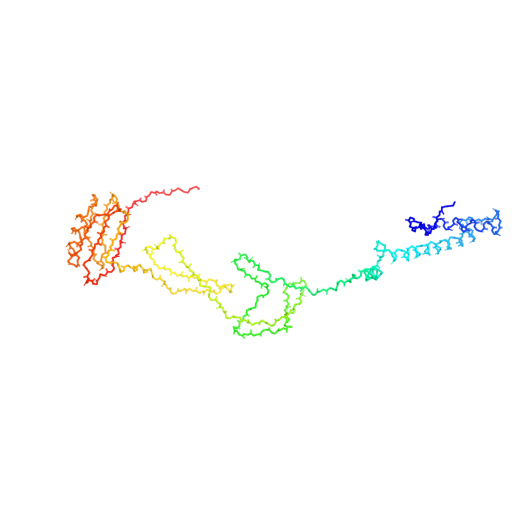73 VAL A O 1
ATOM 1300 N N . CYS A 1 174 ? -29.649 0.064 24.420 1.00 49.50 174 CYS A N 1
ATOM 1301 C CA . CYS A 1 174 ? -28.788 -0.825 23.659 1.00 49.50 174 CYS A CA 1
ATOM 1302 C C . CYS A 1 174 ? -28.418 -0.189 22.305 1.00 49.50 174 CYS A C 1
ATOM 1304 O O . CYS A 1 174 ? -29.204 0.580 21.748 1.00 49.50 174 CYS A O 1
ATOM 1306 N N . PRO A 1 175 ? -27.278 -0.576 21.703 1.00 46.78 175 PRO A N 1
ATOM 1307 C CA . PRO A 1 175 ? -26.869 -0.120 20.368 1.00 46.78 175 PRO A CA 1
ATOM 1308 C C . PRO A 1 175 ? -27.898 -0.420 19.267 1.00 46.78 175 PRO A C 1
ATOM 1310 O O . PRO A 1 175 ? -27.976 0.287 18.270 1.00 46.78 175 PRO A O 1
ATOM 1313 N N . SER A 1 176 ? -28.704 -1.467 19.463 1.00 48.50 176 SER A N 1
ATOM 1314 C CA . SER A 1 176 ? -29.815 -1.862 18.593 1.00 48.50 176 SER A CA 1
ATOM 1315 C C . SER A 1 176 ? -31.046 -0.950 18.698 1.00 48.50 176 SER A C 1
ATOM 1317 O O . SER A 1 176 ? -32.042 -1.199 18.024 1.00 48.50 176 SER A O 1
ATOM 1319 N N . GLY A 1 177 ? -31.023 0.062 19.573 1.00 50.53 177 GLY A N 1
ATOM 1320 C CA . GLY A 1 177 ? -32.156 0.944 19.863 1.00 50.53 177 GLY A CA 1
ATOM 1321 C C . GLY A 1 177 ? -33.160 0.377 20.871 1.00 50.53 177 GLY A C 1
ATOM 1322 O O . GLY A 1 177 ? -34.115 1.058 21.232 1.00 50.53 177 GLY A O 1
ATOM 1323 N N . SER A 1 178 ? -32.963 -0.852 21.355 1.00 47.59 178 SER A N 1
ATOM 1324 C CA . SER A 1 178 ? -33.806 -1.439 22.403 1.00 47.59 178 SER A CA 1
ATOM 1325 C C . SER A 1 178 ? -33.498 -0.808 23.760 1.00 47.59 178 SER A C 1
ATOM 1327 O O . SER A 1 178 ? -32.333 -0.659 24.122 1.00 47.59 178 SER A O 1
ATOM 1329 N N . THR A 1 179 ? -34.523 -0.468 24.534 1.00 53.84 179 THR A N 1
ATOM 1330 C CA . THR A 1 179 ? -34.373 0.070 25.889 1.00 53.84 179 THR A CA 1
ATOM 1331 C C . THR A 1 179 ? -34.689 -0.987 26.935 1.00 53.84 179 THR A C 1
ATOM 1333 O O . THR A 1 179 ? -35.651 -1.743 26.813 1.00 53.84 179 THR A O 1
ATOM 1336 N N . GLN A 1 180 ? -33.867 -1.036 27.979 1.00 52.12 180 GLN A N 1
ATOM 1337 C CA . GLN A 1 180 ? -34.126 -1.818 29.182 1.00 52.12 180 GLN A CA 1
ATOM 1338 C C . GLN A 1 180 ? -34.118 -0.865 30.370 1.00 52.12 180 GLN A C 1
ATOM 1340 O O . GLN A 1 180 ? -33.128 -0.172 30.614 1.00 52.12 180 GLN A O 1
ATOM 1345 N N . THR A 1 181 ? -35.230 -0.817 31.095 1.00 55.94 181 THR A N 1
ATOM 1346 C CA . THR A 1 181 ? -35.396 0.040 32.269 1.00 55.94 181 THR A CA 1
ATOM 1347 C C . THR A 1 181 ? -35.529 -0.840 33.500 1.00 55.94 181 THR A C 1
ATOM 1349 O O . THR A 1 181 ? -36.317 -1.786 33.514 1.00 55.94 181 THR A O 1
ATOM 1352 N N . THR A 1 182 ? -34.749 -0.551 34.539 1.00 49.06 182 THR A N 1
ATOM 1353 C CA . THR A 1 182 ? -34.878 -1.263 35.813 1.00 49.06 182 THR A CA 1
ATOM 1354 C C . THR A 1 182 ? -36.231 -0.964 36.453 1.00 49.06 182 THR A C 1
ATOM 1356 O O . THR A 1 182 ? -36.784 0.124 36.280 1.00 49.06 182 THR A O 1
ATOM 1359 N N . ALA A 1 183 ? -36.736 -1.883 37.280 1.00 49.94 183 ALA A N 1
ATOM 1360 C CA . ALA A 1 183 ? -37.773 -1.519 38.242 1.00 49.94 183 ALA A CA 1
ATOM 1361 C C . ALA A 1 183 ? -37.297 -0.315 39.093 1.00 49.94 183 ALA A C 1
ATOM 1363 O O . ALA A 1 183 ? -36.081 -0.165 39.283 1.00 49.94 183 ALA A O 1
ATOM 1364 N N . PRO A 1 184 ? -38.207 0.549 39.588 1.00 50.38 184 PRO A N 1
ATOM 1365 C CA . PRO A 1 184 ? -37.837 1.684 40.427 1.00 50.38 184 PRO A CA 1
ATOM 1366 C C . PRO A 1 184 ? -36.966 1.237 41.601 1.00 50.38 184 PRO A C 1
ATOM 1368 O O . PRO A 1 184 ? -37.381 0.417 42.421 1.00 50.38 184 PRO A O 1
ATOM 1371 N N . LEU A 1 185 ? -35.748 1.771 41.671 1.00 48.34 185 LEU A N 1
ATOM 1372 C CA . LEU A 1 185 ? -34.841 1.525 42.782 1.00 48.34 185 LEU A CA 1
ATOM 1373 C C . LEU A 1 185 ? -35.159 2.550 43.874 1.00 48.34 185 LEU A C 1
ATOM 1375 O O . LEU A 1 185 ? -35.012 3.759 43.674 1.00 48.34 185 LEU A O 1
ATOM 1379 N N . SER A 1 186 ? -35.637 2.071 45.020 1.00 44.16 186 SER A N 1
ATOM 1380 C CA . SER A 1 186 ? -35.885 2.897 46.201 1.00 44.16 186 SER A CA 1
ATOM 1381 C C . SER A 1 186 ? -34.579 3.193 46.943 1.00 44.16 186 SER A C 1
ATOM 1383 O O . SER A 1 186 ? -33.756 2.300 47.154 1.00 44.16 186 SER A O 1
ATOM 1385 N N . THR A 1 187 ? -34.392 4.439 47.383 1.00 46.19 187 THR A N 1
ATOM 1386 C CA . THR A 1 187 ? -33.256 4.831 48.227 1.00 46.19 187 THR A CA 1
ATOM 1387 C C . THR A 1 187 ? -33.399 4.214 49.622 1.00 46.19 187 THR A C 1
ATOM 1389 O O . THR A 1 187 ? -34.260 4.627 50.398 1.00 46.19 187 THR A O 1
ATOM 1392 N N . TYR A 1 188 ? -32.552 3.240 49.962 1.00 37.53 188 TYR A N 1
ATOM 1393 C CA . TYR A 1 188 ? -32.429 2.711 51.323 1.00 37.53 188 TYR A CA 1
ATOM 1394 C C . TYR A 1 188 ? -31.157 3.263 51.977 1.00 37.53 188 TYR A C 1
ATOM 1396 O O . TYR A 1 188 ? -30.067 2.748 51.745 1.00 37.53 188 TYR A O 1
ATOM 1404 N N . ALA A 1 189 ? -31.277 4.283 52.832 1.00 37.44 189 ALA A N 1
ATOM 1405 C CA . ALA A 1 189 ? -30.232 4.581 53.809 1.00 37.44 189 ALA A CA 1
ATOM 1406 C C . ALA A 1 189 ? -30.444 3.658 55.018 1.00 37.44 189 ALA A C 1
ATOM 1408 O O . ALA A 1 189 ? -31.180 3.987 55.947 1.00 37.44 189 ALA A O 1
ATOM 1409 N N . GLN A 1 190 ? -29.858 2.459 54.988 1.00 34.75 190 GLN A N 1
ATOM 1410 C CA . GLN A 1 190 ? -29.795 1.628 56.187 1.00 34.75 190 GLN A CA 1
ATOM 1411 C C . GLN A 1 190 ? -28.656 2.125 57.081 1.00 34.75 190 GLN A C 1
ATOM 1413 O O . GLN A 1 190 ? -27.488 1.968 56.744 1.00 34.75 190 GLN A O 1
ATOM 1418 N N . ALA A 1 191 ? -28.994 2.685 58.241 1.00 37.62 191 ALA A N 1
ATOM 1419 C CA . ALA A 1 191 ? -28.062 2.822 59.354 1.00 37.62 191 ALA A CA 1
ATOM 1420 C C . ALA A 1 191 ? -28.685 2.162 60.590 1.00 37.62 191 ALA A C 1
ATOM 1422 O O . ALA A 1 191 ? -29.389 2.791 61.375 1.00 37.62 191 ALA A O 1
ATOM 1423 N N . GLN A 1 192 ? -28.444 0.859 60.751 1.00 39.06 192 GLN A N 1
ATOM 1424 C CA . GLN A 1 192 ? -28.513 0.193 62.054 1.00 39.06 192 GLN A CA 1
ATOM 1425 C C . GLN A 1 192 ? -27.264 0.608 62.844 1.00 39.06 192 GLN A C 1
ATOM 1427 O O . GLN A 1 192 ? -26.322 -0.165 62.993 1.00 39.06 192 GLN A O 1
ATOM 1432 N N . THR A 1 193 ? -27.206 1.862 63.288 1.00 44.84 193 THR A N 1
ATOM 1433 C CA . THR A 1 193 ? -26.140 2.327 64.175 1.00 44.84 193 THR A CA 1
ATOM 1434 C C . THR A 1 193 ? -26.738 2.618 65.546 1.00 44.84 193 THR A C 1
ATOM 1436 O O . THR A 1 193 ? -27.708 3.357 65.687 1.00 44.84 193 THR A O 1
ATOM 1439 N N . THR A 1 194 ? -26.140 2.037 66.587 1.00 48.91 194 THR A N 1
ATOM 1440 C CA . THR A 1 194 ? -26.440 2.288 68.013 1.00 48.91 194 THR A CA 1
ATOM 1441 C C . THR A 1 194 ? -26.199 3.741 68.434 1.00 48.91 194 THR A C 1
ATOM 1443 O O . THR A 1 194 ? -26.521 4.137 69.555 1.00 48.91 194 THR A O 1
ATOM 1446 N N . GLN A 1 195 ? -25.649 4.542 67.525 1.00 51.31 195 GLN A N 1
ATOM 1447 C CA . GLN A 1 195 ? -25.330 5.939 67.699 1.00 51.31 195 GLN A CA 1
ATOM 1448 C C . GLN A 1 195 ? -25.623 6.707 66.409 1.00 51.31 195 GLN A C 1
ATOM 1450 O O . GLN A 1 195 ? -25.388 6.225 65.299 1.00 51.31 195 GLN A O 1
ATOM 1455 N N . LEU A 1 196 ? -26.107 7.929 66.578 1.00 56.31 196 LEU A N 1
ATOM 1456 C CA . LEU A 1 196 ? -26.335 8.899 65.519 1.00 56.31 196 LEU A CA 1
ATOM 1457 C C . LEU A 1 196 ? -25.444 10.112 65.796 1.00 56.31 196 LEU A C 1
ATOM 1459 O O . LEU A 1 196 ? -25.538 10.695 66.875 1.00 56.31 196 LEU A O 1
ATOM 1463 N N . VAL A 1 197 ? -24.577 10.478 64.850 1.00 53.38 197 VAL A N 1
ATOM 1464 C CA . VAL A 1 197 ? -23.617 11.583 65.005 1.00 53.38 197 VAL A CA 1
ATOM 1465 C C . VAL A 1 197 ? -23.893 12.656 63.959 1.00 53.38 197 VAL A C 1
ATOM 1467 O O . VAL A 1 197 ? -23.915 12.365 62.764 1.00 53.38 197 VAL A O 1
ATOM 1470 N N . TRP A 1 198 ? -24.062 13.903 64.402 1.00 53.38 198 TRP A N 1
ATOM 1471 C CA . TRP A 1 198 ? -24.127 15.056 63.502 1.00 53.38 198 TRP A CA 1
ATOM 1472 C C . TRP A 1 198 ? -22.761 15.726 63.352 1.00 53.38 198 TRP A C 1
ATOM 1474 O O . TRP A 1 198 ? -22.203 16.151 64.363 1.00 53.38 198 TRP A O 1
ATOM 1484 N N . PRO A 1 199 ? -22.250 15.878 62.115 1.00 44.62 199 PRO A N 1
ATOM 1485 C CA . PRO A 1 199 ? -20.942 16.477 61.875 1.00 44.62 199 PRO A CA 1
ATOM 1486 C C . PRO A 1 199 ? -20.933 18.013 61.857 1.00 44.62 199 PRO A C 1
ATOM 1488 O O . PRO A 1 199 ? -19.848 18.564 61.933 1.00 44.62 199 PRO A O 1
ATOM 1491 N N . VAL A 1 200 ? -22.081 18.703 61.745 1.00 51.19 200 VAL A N 1
ATOM 1492 C CA . VAL A 1 200 ? -22.241 20.148 62.037 1.00 51.19 200 VAL A CA 1
ATOM 1493 C C . VAL A 1 200 ? -23.731 20.436 62.308 1.00 51.19 200 VAL A C 1
ATOM 1495 O O . VAL A 1 200 ? -24.544 20.257 61.395 1.00 51.19 200 VAL A O 1
ATOM 1498 N N . PRO A 1 201 ? -24.149 20.871 63.513 1.00 52.94 201 PRO A N 1
ATOM 1499 C CA . PRO A 1 201 ? -25.523 21.299 63.746 1.00 52.94 201 PRO A CA 1
ATOM 1500 C C . PRO A 1 201 ? -25.755 22.677 63.102 1.00 52.94 201 PRO A C 1
ATOM 1502 O O . PRO A 1 201 ? -24.864 23.529 63.145 1.00 52.94 201 PRO A O 1
ATOM 1505 N N . PRO A 1 202 ? -26.933 22.932 62.507 1.00 54.38 202 PRO A N 1
ATOM 1506 C CA . PRO A 1 202 ? -27.251 24.252 61.970 1.00 54.38 202 PRO A CA 1
ATOM 1507 C C . PRO A 1 202 ? -27.142 25.303 63.084 1.00 54.38 202 PRO A C 1
ATOM 1509 O O . PRO A 1 202 ? -27.527 25.043 64.215 1.00 54.38 202 PRO A O 1
ATOM 1512 N N . THR A 1 203 ? -26.601 26.487 62.803 1.00 55.62 203 THR A N 1
ATOM 1513 C CA . THR A 1 203 ? -26.419 27.548 63.818 1.00 55.62 203 THR A CA 1
ATOM 1514 C C . THR A 1 203 ? -27.632 28.472 63.946 1.00 55.62 203 THR A C 1
ATOM 1516 O O . THR A 1 203 ? -27.718 29.259 64.887 1.00 55.62 203 THR A O 1
ATOM 1519 N N . GLN A 1 204 ? -28.594 28.356 63.028 1.00 57.38 204 GLN A N 1
ATOM 1520 C CA . GLN A 1 204 ? -29.844 29.113 62.983 1.00 57.38 204 GLN A CA 1
ATOM 1521 C C . GLN A 1 204 ? -31.000 28.210 62.527 1.00 57.38 204 GLN A C 1
ATOM 1523 O O . GLN A 1 204 ? -30.778 27.150 61.942 1.00 57.38 204 GLN A O 1
ATOM 1528 N N . GLY A 1 205 ? -32.236 28.646 62.777 1.00 65.19 205 GLY A N 1
ATOM 1529 C CA . GLY A 1 205 ? -33.452 27.976 62.313 1.00 65.19 205 GLY A CA 1
ATOM 1530 C C . GLY A 1 205 ? -34.112 27.072 63.353 1.00 65.19 205 GLY A C 1
ATOM 1531 O O . GLY A 1 205 ? -33.906 27.208 64.564 1.00 65.19 205 GLY A O 1
ATOM 1532 N N . THR A 1 206 ? -34.945 26.165 62.854 1.00 60.22 206 THR A N 1
ATOM 1533 C CA . THR A 1 206 ? -35.693 25.176 63.630 1.00 60.22 206 THR A CA 1
ATOM 1534 C C . THR A 1 206 ? -35.282 23.756 63.243 1.00 60.22 206 THR A C 1
ATOM 1536 O O . THR A 1 206 ? -34.881 23.501 62.110 1.00 60.22 206 THR A O 1
ATOM 1539 N N . LEU A 1 207 ? -35.368 22.826 64.193 1.00 59.94 207 LEU A N 1
ATOM 1540 C CA . LEU A 1 207 ? -35.041 21.412 64.012 1.00 59.94 207 LEU A CA 1
ATOM 1541 C C . LEU A 1 207 ? -36.205 20.551 64.511 1.00 59.94 207 LEU A C 1
ATOM 1543 O O . LEU A 1 207 ? -36.693 20.752 65.622 1.00 59.94 207 LEU A O 1
ATOM 1547 N N . VAL A 1 208 ? -36.609 19.571 63.707 1.00 63.75 208 VAL A N 1
ATOM 1548 C CA . VAL A 1 208 ? -37.546 18.506 64.083 1.00 63.75 208 VAL A CA 1
ATOM 1549 C C . VAL A 1 208 ? -36.877 17.173 63.758 1.00 63.75 208 VAL A C 1
ATOM 1551 O O . VAL A 1 208 ? -36.344 16.997 62.664 1.00 63.75 208 VAL A O 1
ATOM 1554 N N . LEU A 1 209 ? -36.862 16.242 64.711 1.00 64.25 209 LEU A N 1
ATOM 1555 C CA . LEU A 1 209 ? -36.318 14.900 64.512 1.00 64.25 209 LEU A CA 1
ATOM 1556 C C . LEU A 1 209 ? -37.469 13.944 64.207 1.00 64.25 209 LEU A C 1
ATOM 1558 O O . LEU A 1 209 ? -38.377 13.816 65.030 1.00 64.25 209 LEU A O 1
ATOM 1562 N N . ASN A 1 210 ? -37.424 13.264 63.058 1.00 59.41 210 ASN A N 1
ATOM 1563 C CA . ASN A 1 210 ? -38.424 12.264 62.688 1.00 59.41 210 ASN A CA 1
ATOM 1564 C C . ASN A 1 210 ? -37.868 10.859 62.947 1.00 59.41 210 ASN A C 1
ATOM 1566 O O . ASN A 1 210 ? -37.015 10.334 62.239 1.00 59.41 210 ASN A O 1
ATOM 1570 N N . LEU A 1 211 ? -38.356 10.228 64.003 1.00 60.72 211 LEU A N 1
ATOM 1571 C CA . LEU A 1 211 ? -37.916 8.925 64.473 1.00 60.72 211 LEU A CA 1
ATOM 1572 C C . LEU A 1 211 ? -39.065 7.942 64.262 1.00 60.72 211 LEU A C 1
ATOM 1574 O O . LEU A 1 211 ? -40.077 8.028 64.958 1.00 60.72 211 LEU A O 1
ATOM 1578 N N . ALA A 1 212 ? -38.941 7.031 63.292 1.00 57.12 212 ALA A N 1
ATOM 1579 C CA . ALA A 1 212 ? -39.915 5.957 63.081 1.00 57.12 212 ALA A CA 1
ATOM 1580 C C . ALA A 1 212 ? -41.387 6.407 62.959 1.00 57.12 212 ALA A C 1
ATOM 1582 O O . ALA A 1 212 ? -42.284 5.810 63.555 1.00 57.12 212 ALA A O 1
ATOM 1583 N N . GLY A 1 213 ? -41.644 7.496 62.230 1.00 57.91 213 GLY A N 1
ATOM 1584 C CA . GLY A 1 213 ? -42.996 8.050 62.079 1.00 57.91 213 GLY A CA 1
ATOM 1585 C C . GLY A 1 213 ? -43.494 8.874 63.274 1.00 57.91 213 GLY A C 1
ATOM 1586 O O . GLY A 1 213 ? -44.649 9.292 63.279 1.00 57.91 213 GLY A O 1
ATOM 1587 N N . LYS A 1 214 ? -42.644 9.140 64.274 1.00 57.56 214 LYS A N 1
ATOM 1588 C CA . LYS A 1 214 ? -42.896 10.112 65.346 1.00 57.56 214 LYS A CA 1
ATOM 1589 C C . LYS A 1 214 ? -41.968 11.310 65.195 1.00 57.56 214 LYS A C 1
ATOM 1591 O O . LYS A 1 214 ? -40.781 11.142 64.942 1.00 57.56 214 LYS A O 1
ATOM 1596 N N . SER A 1 215 ? -42.496 12.508 65.400 1.00 68.62 215 SER A N 1
ATOM 1597 C CA . SER A 1 215 ? -41.739 13.756 65.295 1.00 68.62 215 SER A CA 1
ATOM 1598 C C . SER A 1 215 ? -41.531 14.370 66.670 1.00 68.62 215 SER A C 1
ATOM 1600 O O . SER A 1 215 ? -42.454 14.391 67.486 1.00 68.62 215 SER A O 1
ATOM 1602 N N . THR A 1 216 ? -40.338 14.895 66.938 1.00 71.56 216 THR A N 1
ATOM 1603 C CA . THR A 1 216 ? -40.135 15.737 68.122 1.00 71.56 216 THR A CA 1
ATOM 1604 C C . THR A 1 216 ? -40.872 17.065 67.967 1.00 71.56 216 THR A C 1
ATOM 1606 O O . THR A 1 216 ? -41.199 17.490 66.860 1.00 71.56 216 THR A O 1
ATOM 1609 N N . GLN A 1 217 ? -41.084 17.775 69.075 1.00 74.88 217 GLN A N 1
ATOM 1610 C CA . GLN A 1 217 ? -41.470 19.182 68.985 1.00 74.88 217 GLN A CA 1
ATOM 1611 C C . GLN A 1 217 ? -40.364 19.996 68.298 1.00 74.88 217 GLN A C 1
ATOM 1613 O O . GLN A 1 217 ? -39.192 19.605 68.298 1.00 74.88 217 GLN A O 1
ATOM 1618 N N . THR A 1 218 ? -40.745 21.133 67.722 1.00 75.88 218 THR A N 1
ATOM 1619 C CA . THR A 1 218 ? -39.826 22.055 67.057 1.00 75.88 218 THR A CA 1
ATOM 1620 C C . THR A 1 218 ? -38.803 22.612 68.045 1.00 75.88 218 THR A C 1
ATOM 1622 O O . THR A 1 218 ? -39.150 23.322 68.988 1.00 75.88 218 THR A O 1
ATOM 1625 N N . ILE A 1 219 ? -37.526 22.330 67.805 1.00 71.31 219 ILE A N 1
ATOM 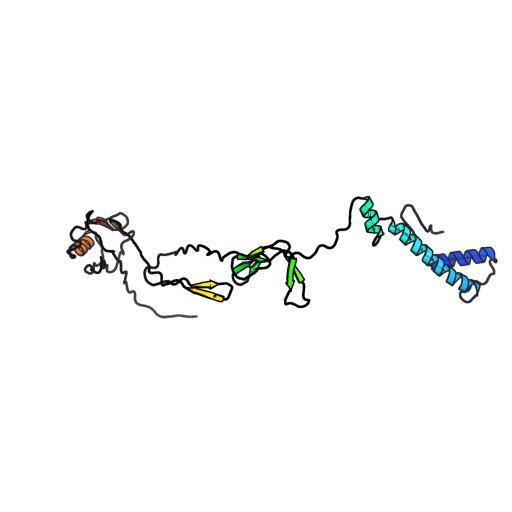1626 C CA . ILE A 1 219 ? -36.401 22.861 68.575 1.00 71.31 219 ILE A CA 1
ATOM 1627 C C . ILE A 1 219 ? -35.923 24.136 67.883 1.00 71.31 219 ILE A C 1
ATOM 1629 O O . ILE A 1 219 ? -35.633 24.115 66.691 1.00 71.31 219 ILE A O 1
ATOM 1633 N N . THR A 1 220 ? -35.817 25.247 68.607 1.00 74.56 220 THR A N 1
ATOM 1634 C CA . THR A 1 220 ? -35.305 26.523 68.079 1.00 74.56 220 THR A CA 1
ATOM 1635 C C . THR A 1 220 ? -33.852 26.759 68.487 1.00 74.56 220 THR A C 1
ATOM 1637 O O . THR A 1 220 ? -33.436 26.415 69.605 1.00 74.56 220 THR A O 1
ATOM 1640 N N . ALA A 1 221 ? -33.082 27.389 67.594 1.00 67.81 221 ALA A N 1
ATOM 1641 C CA . ALA A 1 221 ? -31.724 27.843 67.882 1.00 67.81 221 ALA A CA 1
ATOM 1642 C C . ALA A 1 221 ? -31.665 28.751 69.145 1.00 67.81 221 ALA A C 1
ATOM 1644 O O . ALA A 1 221 ? -32.631 29.459 69.435 1.00 67.81 221 ALA A O 1
ATOM 1645 N N . PRO A 1 222 ? -30.566 28.746 69.928 1.00 74.31 222 PRO A N 1
ATOM 1646 C CA . PRO A 1 222 ? -29.383 27.904 69.766 1.00 74.31 222 PRO A CA 1
ATOM 1647 C C . PRO A 1 222 ? -29.694 26.453 70.139 1.00 74.31 222 PRO A C 1
ATOM 1649 O O . PRO A 1 222 ? -30.374 26.193 71.137 1.00 74.31 222 PRO A O 1
ATOM 1652 N N . PHE A 1 223 ? -29.205 25.517 69.327 1.00 71.56 223 PHE A N 1
ATOM 1653 C CA . PHE A 1 223 ? -29.367 24.088 69.568 1.00 71.56 223 PHE A CA 1
ATOM 1654 C C . PHE A 1 223 ? -28.335 23.650 70.600 1.00 71.56 223 PHE A C 1
ATOM 1656 O O . PHE A 1 223 ? -27.134 23.776 70.383 1.00 71.56 223 PHE A O 1
ATOM 1663 N N . THR A 1 224 ? -28.807 23.163 71.741 1.00 79.25 224 THR A N 1
ATOM 1664 C CA . THR A 1 224 ? -27.959 22.626 72.805 1.00 79.25 224 THR A CA 1
ATOM 1665 C C . THR A 1 224 ? -28.292 21.155 73.009 1.00 79.25 224 THR A C 1
ATOM 1667 O O . THR A 1 224 ? -29.427 20.737 72.763 1.00 79.25 224 THR A O 1
ATOM 1670 N N . ALA A 1 225 ? -27.328 20.372 73.505 1.00 76.62 225 ALA A N 1
ATOM 1671 C CA . ALA A 1 225 ? -27.546 18.960 73.825 1.00 76.62 225 ALA A CA 1
ATOM 1672 C C . ALA A 1 225 ? -28.766 18.777 74.746 1.00 76.62 225 ALA A C 1
ATOM 1674 O O . ALA A 1 225 ? -29.562 17.870 74.541 1.00 76.62 225 ALA A O 1
ATOM 1675 N N . LEU A 1 226 ? -28.977 19.708 75.685 1.00 81.56 226 LEU A N 1
ATOM 1676 C CA . LEU A 1 226 ? -30.111 19.708 76.608 1.00 81.56 226 LEU A CA 1
ATOM 1677 C C . LEU A 1 226 ? -31.467 19.902 75.908 1.00 81.56 226 LEU A C 1
ATOM 1679 O O . LEU A 1 226 ? -32.425 19.204 76.230 1.00 81.56 226 LEU A O 1
ATOM 1683 N N . LYS A 1 227 ? -31.562 20.819 74.935 1.00 80.06 227 LYS A N 1
ATOM 1684 C CA . LYS A 1 227 ? -32.805 21.029 74.171 1.00 80.06 227 LYS A CA 1
ATOM 1685 C C . LYS A 1 227 ? -33.149 19.818 73.303 1.00 80.06 227 LYS A C 1
ATOM 1687 O O . LYS A 1 227 ? -34.315 19.449 73.206 1.00 80.06 227 LYS A O 1
ATOM 1692 N N . ILE A 1 228 ? -32.136 19.192 72.703 1.00 74.06 228 ILE A N 1
ATOM 1693 C CA . ILE A 1 228 ? -32.306 17.978 71.895 1.00 74.06 228 ILE A CA 1
ATOM 1694 C C . ILE A 1 228 ? -32.700 16.796 72.795 1.00 74.06 228 ILE A C 1
ATOM 1696 O O . ILE A 1 228 ? -33.642 16.077 72.473 1.00 74.06 228 ILE A O 1
ATOM 1700 N N . GLN A 1 229 ? -32.058 16.648 73.959 1.00 81.81 229 GLN A N 1
ATOM 1701 C CA . GLN A 1 229 ? -32.402 15.647 74.972 1.00 81.81 229 GLN A CA 1
ATOM 1702 C C . GLN A 1 229 ? -33.865 15.776 75.420 1.00 81.81 229 GLN A C 1
ATOM 1704 O O . GLN A 1 229 ? -34.593 14.787 75.418 1.00 81.81 229 GLN A O 1
ATOM 1709 N N . ALA A 1 230 ? -34.316 16.989 75.752 1.00 81.38 230 ALA A N 1
ATOM 1710 C CA . ALA A 1 230 ? -35.691 17.235 76.186 1.00 81.38 230 ALA A CA 1
ATOM 1711 C C . ALA A 1 230 ? -36.717 16.907 75.087 1.00 81.38 230 ALA A C 1
ATOM 1713 O O . ALA A 1 230 ? -37.752 16.299 75.356 1.00 81.38 230 ALA A O 1
ATOM 1714 N N . ALA A 1 231 ? -36.409 17.258 73.836 1.00 79.00 231 ALA A N 1
ATOM 1715 C CA . ALA A 1 231 ? -37.273 16.972 72.695 1.00 79.00 231 ALA A CA 1
ATOM 1716 C C . ALA A 1 231 ? -37.401 15.463 72.411 1.00 79.00 231 ALA A C 1
ATOM 1718 O O . ALA A 1 231 ? -38.482 15.004 72.044 1.00 79.00 231 ALA A O 1
ATOM 1719 N N . LEU A 1 232 ? -36.331 14.688 72.622 1.00 74.44 232 LEU A N 1
ATOM 1720 C CA . LEU A 1 232 ? -36.348 13.224 72.519 1.00 74.44 232 LEU A CA 1
ATOM 1721 C C . LEU A 1 232 ? -37.099 12.568 73.679 1.00 74.44 232 LEU A C 1
ATOM 1723 O O . LEU A 1 232 ? -37.887 11.653 73.458 1.00 74.44 232 LEU A O 1
ATOM 1727 N N . GLN A 1 233 ? -36.898 13.054 74.906 1.00 81.19 233 GLN A N 1
ATOM 1728 C CA . GLN A 1 233 ? -37.576 12.531 76.095 1.00 81.19 233 GLN A CA 1
ATOM 1729 C C . GLN A 1 233 ? -39.084 12.793 76.098 1.00 81.19 233 GLN A C 1
ATOM 1731 O O . GLN A 1 233 ? -39.829 12.055 76.737 1.00 81.19 233 GLN A O 1
ATOM 1736 N N . ALA A 1 234 ? -39.551 13.791 75.346 1.00 80.19 234 ALA A N 1
ATOM 1737 C CA . ALA A 1 234 ? -40.975 14.005 75.111 1.00 80.19 234 ALA A CA 1
ATOM 1738 C C . ALA A 1 234 ? -41.631 12.877 74.287 1.00 80.19 234 ALA A C 1
ATOM 1740 O O . ALA A 1 234 ? -42.857 12.779 74.251 1.00 80.19 234 ALA A O 1
ATOM 1741 N N . LEU A 1 235 ? -40.842 12.016 73.633 1.00 76.12 235 LEU A N 1
ATOM 1742 C CA . LEU A 1 235 ? -41.332 10.833 72.938 1.00 76.12 235 LEU A CA 1
ATOM 1743 C C . LEU A 1 235 ? -41.175 9.595 73.842 1.00 76.12 235 LEU A C 1
ATOM 1745 O O . LEU A 1 235 ? -40.048 9.168 74.097 1.00 76.12 235 LEU A O 1
ATOM 1749 N N . PRO A 1 236 ? -42.275 8.940 74.270 1.00 72.69 236 PRO A N 1
ATOM 1750 C CA . PRO A 1 236 ? -42.219 7.829 75.230 1.00 72.69 236 PRO A CA 1
ATOM 1751 C C . PRO A 1 236 ? -41.320 6.656 74.807 1.00 72.69 236 PRO A C 1
ATOM 1753 O O . PRO A 1 236 ? -40.717 5.998 75.645 1.00 72.69 236 PRO A O 1
ATOM 1756 N N . ALA A 1 237 ? -41.193 6.410 73.499 1.00 66.19 237 ALA A N 1
ATOM 1757 C CA . ALA A 1 237 ? -40.353 5.341 72.949 1.00 66.19 237 ALA A CA 1
ATOM 1758 C C . ALA A 1 237 ? -38.842 5.654 72.990 1.00 66.19 237 ALA A C 1
ATOM 1760 O O . ALA A 1 237 ? -38.028 4.775 72.736 1.00 66.19 237 ALA A O 1
ATOM 1761 N N . TYR A 1 238 ? -38.467 6.896 73.300 1.00 68.94 238 TYR A N 1
ATOM 1762 C CA . TYR A 1 238 ? -37.103 7.414 73.176 1.00 68.94 238 TYR A CA 1
ATOM 1763 C C . TYR A 1 238 ? -36.601 8.080 74.467 1.00 68.94 238 TYR A C 1
ATOM 1765 O O . TYR A 1 238 ? -35.547 8.711 74.473 1.00 68.94 238 TYR A O 1
ATOM 1773 N N . MET A 1 239 ? -37.309 7.896 75.589 1.00 71.31 239 MET A N 1
ATOM 1774 C CA . MET A 1 239 ? -36.969 8.493 76.890 1.00 71.31 239 MET A CA 1
ATOM 1775 C C . MET A 1 239 ? -35.586 8.100 77.423 1.00 71.31 239 MET A C 1
ATOM 1777 O O . MET A 1 239 ? -34.971 8.866 78.162 1.00 71.31 239 MET A O 1
ATOM 1781 N N . ALA A 1 240 ? -35.107 6.913 77.052 1.00 73.06 240 ALA A N 1
ATOM 1782 C CA . ALA A 1 240 ? -33.820 6.374 77.481 1.00 73.06 240 ALA A CA 1
ATOM 1783 C C . ALA A 1 240 ? -32.647 6.768 76.559 1.00 73.06 240 ALA A C 1
ATOM 1785 O O . ALA A 1 240 ? -31.522 6.323 76.780 1.00 73.06 240 ALA A O 1
ATOM 1786 N N . ALA A 1 241 ? -32.895 7.576 75.523 1.00 73.00 241 ALA A N 1
ATOM 1787 C CA . ALA A 1 241 ? -31.842 8.122 74.675 1.00 73.00 241 ALA A CA 1
ATOM 1788 C C . ALA A 1 241 ? -30.974 9.109 75.458 1.00 73.00 241 ALA A C 1
ATOM 1790 O O . ALA A 1 241 ? -31.486 9.854 76.296 1.00 73.00 241 ALA A O 1
ATOM 1791 N N . THR A 1 242 ? -29.679 9.158 75.162 1.00 78.06 242 THR A N 1
ATOM 1792 C CA . THR A 1 242 ? -28.759 10.141 75.742 1.00 78.06 242 THR A CA 1
ATOM 1793 C C . THR A 1 242 ? -28.098 10.967 74.647 1.00 78.06 242 THR A C 1
ATOM 1795 O O . THR A 1 242 ? -27.632 10.436 73.642 1.00 78.06 242 THR A O 1
ATOM 1798 N N . VAL A 1 243 ? -28.075 12.287 74.829 1.00 78.56 243 VAL A N 1
ATOM 1799 C CA . VAL A 1 243 ? -27.479 13.247 73.898 1.00 78.56 243 VAL A CA 1
ATOM 1800 C C . VAL A 1 243 ? -26.220 13.837 74.518 1.00 78.56 243 VAL A C 1
ATOM 1802 O O . VAL A 1 243 ? -26.281 14.510 75.547 1.00 78.56 243 VAL A O 1
ATOM 1805 N N . ALA A 1 244 ? -25.080 13.632 73.865 1.00 75.00 244 ALA A N 1
ATOM 1806 C CA . ALA A 1 244 ? -23.798 14.199 74.262 1.00 75.00 244 ALA A CA 1
ATOM 1807 C C . ALA A 1 244 ? -23.293 15.196 73.204 1.00 75.00 244 ALA A C 1
ATOM 1809 O O . ALA A 1 244 ? -23.410 14.928 72.004 1.00 75.00 244 ALA A O 1
ATOM 1810 N N . PRO A 1 245 ? -22.720 16.346 73.600 1.00 70.12 245 PRO A N 1
ATOM 1811 C CA . PRO A 1 245 ? -22.006 17.202 72.664 1.00 70.12 245 PRO A CA 1
ATOM 1812 C C . PRO A 1 245 ? -20.727 16.505 72.177 1.00 70.12 245 PRO A C 1
ATOM 1814 O O . PRO A 1 245 ? -20.076 15.764 72.909 1.00 70.12 245 PRO A O 1
ATOM 1817 N N . THR A 1 246 ? -20.356 16.772 70.934 1.00 67.69 246 THR A N 1
ATOM 1818 C CA . THR A 1 246 ? -19.105 16.337 70.302 1.00 67.69 246 THR A CA 1
ATOM 1819 C C . THR A 1 246 ? -18.414 17.563 69.696 1.00 67.69 246 THR A C 1
ATOM 1821 O O . THR A 1 246 ? -19.080 18.580 69.490 1.00 67.69 246 THR A O 1
ATOM 1824 N N . PRO A 1 247 ? -17.110 17.501 69.361 1.00 55.19 247 PRO A N 1
ATOM 1825 C CA . PRO A 1 247 ? -16.383 18.639 68.783 1.00 55.19 247 PRO A CA 1
ATOM 1826 C C . PRO A 1 247 ? -17.015 19.220 67.510 1.00 55.19 247 PRO A C 1
ATOM 1828 O O . PRO A 1 247 ? -16.768 20.369 67.166 1.00 55.19 247 PRO A O 1
ATOM 1831 N N . LEU A 1 248 ? -17.828 18.419 66.819 1.00 50.84 248 LEU A N 1
ATOM 1832 C CA . LEU A 1 248 ? -18.447 18.744 65.541 1.00 50.84 248 LEU A CA 1
ATOM 1833 C C . LEU A 1 248 ? -19.990 18.745 65.606 1.00 50.84 248 LEU A C 1
ATOM 1835 O O . LEU A 1 248 ? -20.646 19.002 64.606 1.00 50.84 248 LEU A O 1
ATOM 1839 N N . GLY A 1 249 ? -20.609 18.523 66.771 1.00 65.75 249 GLY A N 1
ATOM 1840 C CA . GLY A 1 249 ? -22.070 18.524 66.886 1.00 65.75 249 GLY A CA 1
ATOM 1841 C C . GLY A 1 249 ? -22.609 17.754 68.078 1.00 65.75 249 GLY A C 1
ATOM 1842 O O . GLY A 1 249 ? -22.158 17.954 69.201 1.00 65.75 249 GLY A O 1
ATOM 1843 N N . PHE A 1 250 ? -23.573 16.863 67.851 1.00 64.00 250 PHE A N 1
ATOM 1844 C CA . PHE A 1 250 ? -24.192 16.058 68.907 1.00 64.00 250 PHE A CA 1
ATOM 1845 C C . PHE A 1 250 ? -24.198 14.580 68.529 1.00 64.00 250 PHE A C 1
ATOM 1847 O O . PHE A 1 250 ? -24.396 14.226 67.365 1.00 64.00 250 PHE A O 1
ATOM 1854 N N . ALA A 1 251 ? -23.997 13.730 69.527 1.00 64.56 251 ALA A N 1
ATOM 1855 C CA . ALA A 1 251 ? -24.170 12.294 69.439 1.00 64.56 251 ALA A CA 1
ATOM 1856 C C . ALA A 1 251 ? -25.419 11.896 70.227 1.00 64.56 251 ALA A C 1
ATOM 1858 O O . ALA A 1 251 ? -25.527 12.244 71.401 1.00 64.56 251 ALA A O 1
ATOM 1859 N N . ILE A 1 252 ? -26.332 11.158 69.597 1.00 69.81 252 ILE A N 1
ATOM 1860 C CA . ILE A 1 252 ? -27.447 10.498 70.280 1.00 69.81 252 ILE A CA 1
ATOM 1861 C C . ILE A 1 252 ? -27.096 9.022 70.412 1.00 69.81 252 ILE A C 1
ATOM 1863 O O . ILE A 1 252 ? -26.883 8.350 69.400 1.00 69.81 252 ILE A O 1
ATOM 1867 N N . ALA A 1 253 ? -27.029 8.535 71.645 1.00 69.69 253 ALA A N 1
ATOM 1868 C CA . ALA A 1 253 ? -26.849 7.130 71.964 1.00 69.69 253 ALA A CA 1
ATOM 1869 C C . ALA A 1 253 ? -28.167 6.529 72.461 1.00 69.69 253 ALA A C 1
ATOM 1871 O O . ALA A 1 253 ? -28.932 7.162 73.193 1.00 69.69 253 ALA A O 1
ATOM 1872 N N . TRP A 1 254 ? -28.415 5.287 72.060 1.00 68.75 254 TRP A N 1
ATOM 1873 C CA . TRP A 1 254 ? -29.603 4.530 72.441 1.00 68.75 254 TRP A CA 1
ATOM 1874 C C . TRP A 1 254 ? -29.195 3.342 73.323 1.00 68.75 254 TRP A C 1
ATOM 1876 O O . TRP A 1 254 ? -28.097 2.806 73.138 1.00 68.75 254 TRP A O 1
ATOM 1886 N N . PRO A 1 255 ? -30.040 2.891 74.266 1.00 63.00 255 PRO A N 1
ATOM 1887 C CA . PRO A 1 255 ? -29.742 1.700 75.055 1.00 63.00 255 PRO A CA 1
ATOM 1888 C C . PRO A 1 255 ? -29.573 0.488 74.134 1.00 63.00 255 PRO A C 1
ATOM 1890 O O . PRO A 1 255 ? -30.411 0.243 73.262 1.00 63.00 255 PRO A O 1
ATOM 1893 N N . GLN A 1 256 ? -28.507 -0.290 74.327 1.00 49.78 256 GLN A N 1
ATOM 1894 C CA . GLN A 1 256 ? -28.345 -1.558 73.620 1.00 49.78 256 GLN A CA 1
ATOM 1895 C C . GLN A 1 256 ? -29.503 -2.490 74.023 1.00 49.78 256 GLN A C 1
ATOM 1897 O O . GLN A 1 256 ? -29.708 -2.708 75.214 1.00 49.78 256 GLN A O 1
ATOM 1902 N N . ASN A 1 257 ? -30.249 -3.003 73.034 1.00 48.25 257 ASN A N 1
ATOM 1903 C CA . ASN A 1 257 ? -31.433 -3.890 73.123 1.00 48.25 257 ASN A CA 1
ATOM 1904 C C . ASN A 1 257 ? -32.831 -3.277 72.913 1.00 48.25 257 ASN A C 1
ATOM 1906 O O . ASN A 1 257 ? -33.823 -3.916 73.260 1.00 48.25 257 ASN A O 1
ATOM 1910 N N . GLN A 1 258 ? -32.966 -2.117 72.264 1.00 47.34 258 GLN A N 1
ATOM 1911 C CA . GLN A 1 258 ? -34.235 -1.774 71.603 1.00 47.34 258 GLN A CA 1
ATOM 1912 C C . GLN A 1 258 ? -34.102 -1.877 70.084 1.00 47.34 258 GLN A C 1
ATOM 1914 O O . GLN A 1 258 ? -33.119 -1.412 69.515 1.00 47.34 258 GLN A O 1
ATOM 1919 N N . SER A 1 259 ? -35.089 -2.489 69.418 1.00 43.62 259 SER A N 1
ATOM 1920 C CA . SER A 1 259 ? -35.202 -2.429 67.960 1.00 43.62 259 SER A CA 1
ATOM 1921 C C . SER A 1 259 ? -35.497 -0.982 67.575 1.00 43.62 259 SER A C 1
ATOM 1923 O O . SER A 1 259 ? -36.636 -0.526 67.686 1.00 43.62 259 SER A O 1
ATOM 1925 N N . ILE A 1 260 ? -34.468 -0.237 67.187 1.00 46.06 260 ILE A N 1
ATOM 1926 C CA . ILE A 1 260 ? -34.622 1.158 66.785 1.00 46.06 260 ILE A CA 1
ATOM 1927 C C . ILE A 1 260 ? -35.245 1.149 65.386 1.00 46.06 260 ILE A C 1
ATOM 1929 O O . ILE A 1 260 ? -34.630 0.615 64.458 1.00 46.06 260 ILE A O 1
ATOM 1933 N N . PRO A 1 261 ? -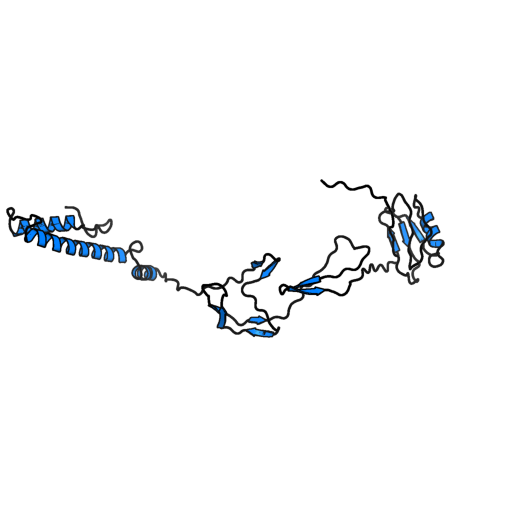36.450 1.705 65.190 1.00 44.12 261 PRO A N 1
ATOM 1934 C CA . PRO A 1 261 ? -36.983 1.876 63.857 1.00 44.12 261 PRO A CA 1
ATOM 1935 C C . PRO A 1 261 ? -36.336 3.116 63.207 1.00 44.12 261 PRO A C 1
ATOM 1937 O O . PRO A 1 261 ? -35.894 4.026 63.913 1.00 44.12 261 PRO A O 1
ATOM 1940 N N . PRO A 1 262 ? -36.224 3.139 61.869 1.00 41.69 262 PRO A N 1
ATOM 1941 C CA . PRO A 1 262 ? -35.339 4.046 61.146 1.00 41.69 262 PRO A CA 1
ATOM 1942 C C . PRO A 1 262 ? -35.603 5.518 61.476 1.00 41.69 262 PRO A C 1
ATOM 1944 O O . PRO A 1 262 ? -36.744 5.984 61.526 1.00 41.69 262 PRO A O 1
ATOM 1947 N N . VAL A 1 263 ? -34.515 6.249 61.700 1.00 37.28 263 VAL A N 1
ATOM 1948 C CA . VAL A 1 263 ? -34.524 7.698 61.890 1.00 37.28 263 VAL A CA 1
ATOM 1949 C C . VAL A 1 263 ? -34.462 8.356 60.518 1.00 37.28 263 VAL A C 1
ATOM 1951 O O . VAL A 1 263 ? -33.500 8.154 59.780 1.00 37.28 263 VAL A O 1
ATOM 1954 N N . ALA A 1 264 ? -35.483 9.136 60.177 1.00 39.25 264 ALA A N 1
ATOM 1955 C CA . ALA A 1 264 ? -35.498 9.977 58.991 1.00 39.25 264 ALA A CA 1
ATOM 1956 C C . ALA A 1 264 ? -35.209 11.425 59.412 1.00 39.25 264 ALA A C 1
ATOM 1958 O O . ALA A 1 264 ? -35.805 11.948 60.349 1.00 39.25 264 ALA A O 1
ATOM 1959 N N . PHE A 1 265 ? -34.308 12.113 58.719 1.00 35.12 265 PHE A N 1
ATOM 1960 C CA . PHE A 1 265 ? -34.190 13.563 58.872 1.00 35.12 265 PHE A CA 1
ATOM 1961 C C . PHE A 1 265 ? -34.952 14.224 57.743 1.00 35.12 265 PHE A C 1
ATOM 1963 O O . PHE A 1 265 ? -34.623 14.002 56.581 1.00 35.12 265 PHE A O 1
ATOM 1970 N N . ASP A 1 266 ? -35.939 15.047 58.087 1.00 35.88 266 ASP A N 1
ATOM 1971 C CA . ASP A 1 266 ? -36.470 16.018 57.143 1.00 35.88 266 ASP A CA 1
ATOM 1972 C C . ASP A 1 266 ? -35.769 17.357 57.387 1.00 35.88 266 ASP A C 1
ATOM 1974 O O . ASP A 1 266 ? -35.711 17.852 58.516 1.00 35.88 266 ASP A O 1
ATOM 1978 N N . LYS A 1 267 ? -35.183 17.920 56.333 1.00 35.25 267 LYS A N 1
ATOM 1979 C CA . LYS A 1 267 ? -34.550 19.240 56.346 1.00 35.25 267 LYS A CA 1
ATOM 1980 C C . LYS A 1 267 ? -35.449 20.194 55.560 1.00 35.25 267 LYS A C 1
ATOM 1982 O O . LYS A 1 267 ? -35.058 20.712 54.520 1.00 35.25 267 LYS A O 1
ATOM 1987 N N . SER A 1 268 ? -36.661 20.448 56.043 1.00 30.94 268 SER A N 1
ATOM 1988 C CA . SER A 1 268 ? -37.490 21.513 55.480 1.00 30.94 268 SER A CA 1
ATOM 1989 C C . SER A 1 268 ? -37.084 22.858 56.100 1.00 30.94 268 SER A C 1
ATOM 1991 O O . SER A 1 268 ? -37.660 23.299 57.094 1.00 30.94 268 SER A O 1
ATOM 1993 N N . SER A 1 269 ? -36.071 23.520 55.534 1.00 32.88 269 SER A N 1
ATOM 1994 C CA . SER A 1 269 ? -35.853 24.955 55.755 1.00 32.88 269 SER A CA 1
ATOM 1995 C C . SER A 1 269 ? -36.237 25.711 54.486 1.00 32.88 269 SER A C 1
ATOM 1997 O O . SER A 1 269 ? -35.507 25.680 53.497 1.00 32.88 269 SER A O 1
ATOM 1999 N N . THR A 1 270 ? -37.388 26.378 54.501 1.00 28.45 270 THR A N 1
ATOM 2000 C CA . THR A 1 270 ? -37.815 27.285 53.431 1.00 28.45 270 THR A CA 1
ATOM 2001 C C . THR A 1 270 ? -37.066 28.611 53.543 1.00 28.45 270 THR A C 1
ATOM 2003 O O . THR A 1 270 ? -37.289 29.363 54.492 1.00 28.45 270 THR A O 1
ATOM 2006 N N . ALA A 1 271 ? -36.217 28.920 52.562 1.00 27.19 271 ALA A N 1
ATOM 2007 C CA . ALA A 1 271 ? -35.840 30.294 52.241 1.00 27.19 271 ALA A CA 1
ATOM 2008 C C . ALA A 1 271 ? -36.620 30.720 50.985 1.00 27.19 271 ALA A C 1
ATOM 2010 O O . ALA A 1 271 ? -36.659 29.996 49.994 1.00 27.19 271 ALA A O 1
ATOM 2011 N N . ASN A 1 272 ? -37.302 31.860 51.088 1.00 27.78 272 ASN A N 1
ATOM 2012 C CA . ASN A 1 272 ? -38.205 32.452 50.097 1.00 27.78 272 ASN A CA 1
ATOM 2013 C C . ASN A 1 272 ? -37.486 32.733 48.751 1.00 27.78 272 ASN A C 1
ATOM 2015 O O . ASN A 1 272 ? -36.320 33.132 48.787 1.00 27.78 272 ASN A O 1
ATOM 2019 N N . PRO A 1 273 ? -38.136 32.586 47.578 1.00 32.50 273 PRO A N 1
ATOM 2020 C CA . PRO A 1 273 ? -37.495 32.826 46.286 1.00 32.50 273 PRO A CA 1
ATOM 2021 C C . PRO A 1 273 ? -37.443 34.328 45.954 1.00 32.50 273 PRO A C 1
ATOM 2023 O O . PRO A 1 273 ? -38.392 35.063 46.227 1.00 32.50 273 PRO A O 1
ATOM 2026 N N . LEU A 1 274 ? -36.356 34.780 45.321 1.00 28.64 274 LEU A N 1
ATOM 2027 C CA . LEU A 1 274 ? -36.280 36.077 44.632 1.00 28.64 274 LEU A CA 1
ATOM 2028 C C . LEU A 1 274 ? -36.109 35.860 43.113 1.00 28.64 274 LEU A C 1
ATOM 2030 O O . LEU A 1 274 ? -35.617 34.804 42.711 1.00 28.64 274 LEU A O 1
ATOM 2034 N N . PRO A 1 275 ? -36.590 36.801 42.274 1.00 31.30 275 PRO A N 1
ATOM 2035 C CA . PRO A 1 275 ? -37.080 36.519 40.925 1.00 31.30 275 PRO A CA 1
ATOM 2036 C C . PRO A 1 275 ? -35.995 36.532 39.837 1.00 31.30 275 PRO A C 1
ATOM 2038 O O . PRO A 1 275 ? -34.895 37.042 40.024 1.00 31.30 275 PRO A O 1
ATOM 2041 N N . ALA A 1 276 ? -36.366 35.952 38.694 1.00 39.91 276 ALA A N 1
ATOM 2042 C CA 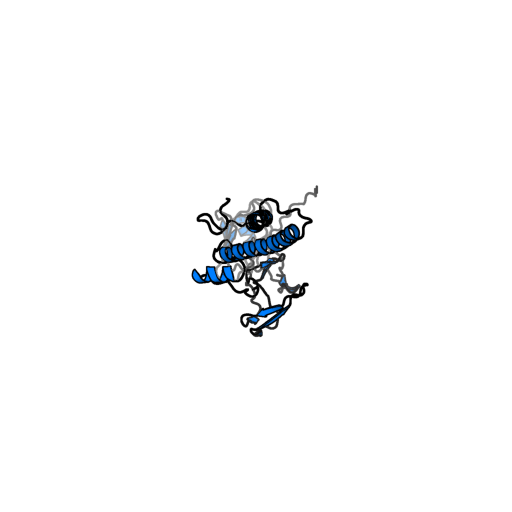. ALA A 1 276 ? -35.563 35.718 37.498 1.00 39.91 276 ALA A CA 1
ATOM 2043 C C . ALA A 1 276 ? -34.857 36.955 36.921 1.00 39.91 276 ALA A C 1
ATOM 2045 O O . ALA A 1 276 ? -35.454 38.027 36.847 1.00 39.91 276 ALA A O 1
ATOM 2046 N N . ILE A 1 277 ? -33.652 36.744 36.382 1.00 30.80 277 ILE A N 1
ATOM 2047 C CA . ILE A 1 277 ? -33.075 37.548 35.297 1.00 30.80 277 ILE A CA 1
ATOM 2048 C C . ILE A 1 277 ? -32.360 36.569 34.352 1.00 30.80 277 ILE A C 1
ATOM 2050 O O . ILE A 1 277 ? -31.376 35.941 34.739 1.00 30.80 277 ILE A O 1
ATOM 2054 N N . TYR A 1 278 ? -32.913 36.399 33.151 1.00 33.94 278 TYR A N 1
ATOM 2055 C CA . TYR A 1 278 ? -32.190 35.903 31.981 1.00 33.94 278 TYR A CA 1
ATOM 2056 C C . TYR A 1 278 ? -31.749 37.135 31.187 1.00 33.94 278 TYR A C 1
ATOM 2058 O O . TYR A 1 278 ? -32.599 37.975 30.895 1.00 33.94 278 TYR A O 1
ATOM 2066 N N . ASP A 1 279 ? -30.464 37.194 30.851 1.00 38.28 279 ASP A N 1
ATOM 2067 C CA . ASP A 1 279 ? -29.956 37.697 29.570 1.00 38.28 279 ASP A CA 1
ATOM 2068 C C . ASP A 1 279 ? -29.152 36.549 28.939 1.00 38.28 279 ASP A C 1
ATOM 2070 O O . ASP A 1 279 ? -28.397 35.885 29.694 1.00 38.28 279 ASP A O 1
#

Radius of gyration: 49.2 Å; chains: 1; bounding box: 78×58×133 Å

Foldseek 3Di:
DPDAQQDPVGHHADALVNQLVVQVVVCCVVVHVPDDLPCPDPSVVVSNVVSVVVNVVSVVSNLVRLLQDCVRNDDVSVQVNVVVVVDHDDDDDDDDFQQAFDQDPVRDTGRTDDDDDDAQDKDAWQDWDWDPDPVIDIDTHHGIDGHHPDDPDPDDDDDPDQDQDDWDWDWDQDPVRDIDIDDTDGRDPDDPDQKDDDQADDQFDWFWKQFQNDIFPIQGPPDDQVSVLVSQCVDVVRVQWHWDADPRGIMIGDPPPDPGGDIRGDPPDDDDDDDDDDD

Sequence (279 aa):
MAQYGLLPQGFVLKRQADCLSDLLQAFLLQFGSDTDLGSDTYLGQVAGVFSERHALLWEALQDVVNSQNPNGAEGVFVDNILALAGLTRGVALPTRTNPSQSVQQNGLVLSGLVLYGTPGTSIDKGTLFKTQSLPTLSFTLDDPVTIQPAQNGLQTLVFSQVPTQGTYTLTLVCPSGSTQTTAPLSTYAQAQTTQLVWPVPPTQGTLVLNLAGKSTQTITAPFTALKIQAALQALPAYMAATVAPTPLGFAIAWPQNQSIPPVAFDKSSTANPLPAIYD

Secondary structure (DSSP, 8-state):
----EEETTEEEPPPHHHHHHHHHHHHHHHH-TT----TTSHHHHHHHHHHHHHHHHHHHHHHHHHTTSTTT--THHHHHHHHHTT--PPP-PPPPPP--EEE-TTS-EEESS---SSTT-EE-TT-EEE-SSSS--EEE-SS-EEPPPPP--------SS--SS-EE--EEE-TTS-EEEPPPEE-------SEEE-SS--SSSEE--EETTEEPPPEESSP-HHHHHHHHHTSGGGTT-EEEEETTEEEEE--TTS-PPPEEPP----PPP------